Protein AF-A0A3M2TDM3-F1 (afdb_monomer)

Foldseek 3Di:
DFDPDADQVDDQDDVVVGPGDPSRVVLVVLLVVLVVVVLCVQLVPACQLHQHADDDPQADHSVQSSVLSSLLLLVLLVVLLVLCVVQQQDADDDQDFLVLLQDQCQLCLLVDPAADPDDLLSDAASSSLVVVVVCVVVVLNVVLVCRRRRRSNPVVNDRPSVSQSVQAGRPPSDRHGDVSSQVVSCVRRVAHSDSSPGDQWDWDADLAPRDIDIWGSWADDRHDLQRIATQSHPNPWDADPPPRDIDDDFSSVLSVQLVQLVCCQPVNRQHPPQCDDPVSGRGRCNVPVCPRCVVSVLSNDPVNVVSNNSNVCQARGPVSVVVVVVVVVVVVVVVVVVCVVVPDD

Solvent-accessible surface area (backbone atoms only — not comparable to full-atom values): 19313 Å² total; per-residue (Å²): 123,71,62,74,92,70,62,75,84,65,77,59,61,59,76,92,82,32,87,71,38,73,37,51,50,48,49,49,53,50,53,50,48,35,52,49,54,51,48,52,53,53,28,66,43,79,41,49,89,76,46,51,57,54,93,50,91,62,38,27,50,61,68,58,31,24,51,48,38,42,46,41,53,50,50,50,23,48,54,51,31,51,41,41,54,71,58,68,49,74,55,63,74,70,51,58,35,59,70,45,48,52,33,79,65,37,46,47,66,79,68,46,93,53,56,56,81,81,48,71,59,72,54,70,45,73,55,30,48,50,45,51,54,57,42,55,76,37,56,70,59,41,49,48,52,20,49,60,60,10,23,36,25,53,61,62,46,56,78,65,57,71,56,53,47,74,27,32,41,59,66,80,35,50,79,61,66,57,69,68,17,43,52,48,50,25,70,58,54,76,44,53,64,52,72,87,74,39,73,71,52,45,81,45,60,34,54,48,81,53,54,77,41,81,40,39,39,59,40,81,48,86,48,40,78,84,55,14,29,10,67,56,27,95,56,24,59,46,65,36,92,85,79,62,48,76,43,32,66,47,32,49,52,40,36,51,53,29,48,42,48,44,40,28,67,77,66,37,33,64,44,90,93,49,73,40,38,99,86,70,43,52,52,34,29,71,92,50,54,74,69,56,46,36,70,55,57,58,61,62,35,78,88,41,56,68,61,53,44,35,79,70,62,86,53,60,35,60,66,48,44,50,51,54,53,52,51,52,53,53,49,52,50,51,52,54,55,50,44,65,71,71,70,70,127

Sequence (345 aa):
MTIPAIDLHHYAGDPVTTTVTSDQCAAHLKFLAALADLRDRVSNDDGLFGIFHGADAAQPTAAAAKEKRWAVYTARAVERYRAWWFSCVPSHGAPPTLADLQRRQYRYTVACDEQLGFLAFRLPPLDVLMVWHAHMLNPRAFLEDSIRHAKMNLWTTGFPWEIINACIDDRTLDYNPSDFTKQLFEQLTGLHWDNLHDSPYHWVNCPVCTRPKSVPWTAPSGGTVDTSHGFADRNFQSRCPGCGTAINHERLQVSRFKDDIAELQTRNLPMPGTVFSKRGIPEASYHAPRRYTFPNRFLLAPHTLPLTDRALDGSQTVKDLDHQLGVWVRDTKKVYWRATRLGWR

Mean predicted aligned error: 7.44 Å

pLDDT: mean 87.01, std 13.16, range [33.41, 98.69]

Secondary structure (DSSP, 8-state):
-PPPPP--------TTT----HHHHHHHHHHHHHHHHHHHHHHHSTTGGG----SSTTSPPHHHHHHHHHHHHHHHHHHHHHHHHHHTSPP-SPPPPTTGGGSGGGGGTT---------GGGPPPHHHHHHHHHHHTSHHHHHHHHHHTT-HHHHHH---HHHHHHTB-TTT--B---HHHHHHHHHHHSS-SSGGGS-SEEEEE-TTT--EEEEES---SSS-GGG--STTSTT-EEE-TTT--EEEHHHHHHHHHHHHHHHHHHH-PPPTT-SS-TTSS---GGG-HHHHTHHHHHHTSGGGHHHH-STT----SHHHHHHHHHHHHHHHHHHHHHHHHTT--

Structure (mmCIF, N/CA/C/O backbone):
data_AF-A0A3M2TDM3-F1
#
_entry.id   AF-A0A3M2TDM3-F1
#
loop_
_atom_site.group_PDB
_atom_site.id
_atom_site.type_symbol
_atom_site.label_atom_id
_atom_site.label_alt_id
_atom_site.label_comp_id
_atom_site.label_asym_id
_atom_site.label_entity_id
_atom_site.label_seq_id
_atom_site.pdbx_PDB_ins_code
_atom_site.Cartn_x
_atom_site.Cartn_y
_atom_site.Cartn_z
_atom_site.occupancy
_atom_site.B_iso_or_equiv
_atom_site.auth_seq_id
_atom_site.auth_comp_id
_atom_site.auth_asym_id
_atom_site.auth_atom_id
_atom_site.pdbx_PDB_model_num
ATOM 1 N N . MET A 1 1 ? -22.049 -14.142 -24.206 1.00 57.44 1 MET A N 1
ATOM 2 C CA . MET A 1 1 ? -21.182 -13.834 -25.368 1.00 57.44 1 MET A CA 1
ATOM 3 C C . MET A 1 1 ? -19.742 -14.022 -24.919 1.00 57.44 1 MET A C 1
ATOM 5 O O . MET A 1 1 ? -19.495 -13.810 -23.744 1.00 57.44 1 MET A O 1
ATOM 9 N N . THR A 1 2 ? -18.844 -14.494 -25.781 1.00 77.88 2 THR A N 1
ATOM 10 C CA . THR A 1 2 ? -17.415 -14.675 -25.449 1.00 77.88 2 THR A CA 1
ATOM 11 C C . THR A 1 2 ? -16.643 -13.480 -25.999 1.00 77.88 2 THR A C 1
ATOM 13 O O . THR A 1 2 ? -16.917 -13.086 -27.136 1.00 77.88 2 THR A O 1
ATOM 16 N N . ILE A 1 3 ? -15.735 -12.891 -25.216 1.00 79.00 3 ILE A N 1
ATOM 17 C CA . ILE A 1 3 ? -14.862 -11.810 -25.699 1.00 79.00 3 ILE A CA 1
ATOM 18 C C . ILE A 1 3 ? -13.966 -12.363 -26.832 1.00 79.00 3 ILE A C 1
ATOM 20 O O . ILE A 1 3 ? -13.477 -13.487 -26.713 1.00 79.00 3 ILE A O 1
ATOM 24 N N . PRO A 1 4 ? -13.789 -11.643 -27.959 1.00 79.50 4 PRO A N 1
ATOM 25 C CA . PRO A 1 4 ? -12.864 -12.050 -29.019 1.00 79.50 4 PRO A CA 1
ATOM 26 C C . PRO A 1 4 ? -11.422 -12.163 -28.511 1.00 79.50 4 PRO A C 1
ATOM 28 O O . PRO A 1 4 ? -11.060 -11.516 -27.533 1.00 79.50 4 PRO A O 1
ATOM 31 N N . ALA A 1 5 ? -10.583 -12.937 -29.203 1.00 81.25 5 ALA A N 1
ATOM 32 C CA . ALA A 1 5 ? -9.160 -13.005 -28.878 1.00 81.25 5 ALA A CA 1
ATOM 33 C C . ALA A 1 5 ? -8.524 -11.603 -28.935 1.00 81.25 5 ALA A C 1
ATOM 35 O O . ALA A 1 5 ? -8.709 -10.884 -29.916 1.00 81.25 5 ALA A O 1
ATOM 36 N N . ILE A 1 6 ? -7.799 -11.237 -27.875 1.00 85.69 6 ILE A N 1
ATOM 37 C CA . ILE A 1 6 ? -7.146 -9.933 -27.701 1.00 85.69 6 ILE A CA 1
ATOM 38 C C . ILE A 1 6 ? -5.652 -10.091 -28.004 1.00 85.69 6 ILE A C 1
ATOM 40 O O . ILE A 1 6 ? -4.998 -10.908 -27.353 1.00 85.69 6 ILE A O 1
ATOM 44 N N . ASP A 1 7 ? -5.104 -9.299 -28.931 1.00 84.69 7 ASP A N 1
ATOM 45 C CA . ASP A 1 7 ? -3.665 -9.243 -29.211 1.00 84.69 7 ASP A CA 1
ATOM 46 C C . ASP A 1 7 ? -3.029 -7.978 -28.610 1.00 84.69 7 ASP A C 1
ATOM 48 O O . ASP A 1 7 ? -3.219 -6.848 -29.068 1.00 84.69 7 ASP A O 1
ATOM 52 N N . LEU A 1 8 ? -2.239 -8.169 -27.553 1.00 84.69 8 LEU A N 1
ATOM 53 C CA . LEU A 1 8 ? -1.570 -7.080 -26.839 1.00 84.69 8 LEU A CA 1
ATOM 54 C C . LEU A 1 8 ? -0.166 -6.767 -27.373 1.00 84.69 8 LEU A C 1
ATOM 56 O O . LEU A 1 8 ? 0.433 -5.784 -26.933 1.00 84.69 8 LEU A O 1
ATOM 60 N N . HIS A 1 9 ? 0.334 -7.531 -28.351 1.00 81.44 9 HIS A N 1
ATOM 61 C CA . HIS A 1 9 ? 1.633 -7.293 -28.982 1.00 81.44 9 HIS A CA 1
ATOM 62 C C . HIS A 1 9 ? 1.579 -6.211 -30.069 1.00 81.44 9 HIS A C 1
ATOM 64 O O . HIS A 1 9 ? 2.619 -5.727 -30.524 1.00 81.44 9 HIS A O 1
ATOM 70 N N . HIS A 1 10 ? 0.378 -5.808 -30.489 1.00 79.81 10 HIS A N 1
ATOM 71 C CA . HIS A 1 10 ? 0.196 -4.728 -31.447 1.00 79.81 10 HIS A CA 1
ATOM 72 C C . HIS A 1 10 ? 0.762 -3.402 -30.918 1.00 79.81 10 HIS A C 1
ATOM 74 O O . HIS A 1 10 ? 0.279 -2.820 -29.943 1.00 79.81 10 HIS A O 1
ATOM 80 N N . TYR A 1 11 ? 1.782 -2.896 -31.612 1.00 79.06 11 TYR A N 1
ATOM 81 C CA . TYR A 1 11 ? 2.381 -1.599 -31.329 1.00 79.06 11 TYR A CA 1
ATOM 82 C C . TYR A 1 11 ? 1.414 -0.475 -31.718 1.00 79.06 11 TYR A C 1
ATOM 84 O O . TYR A 1 11 ? 1.090 -0.308 -32.893 1.00 79.06 11 TYR A O 1
ATOM 92 N N . ALA A 1 12 ? 0.967 0.307 -30.730 1.00 78.12 12 ALA A N 1
ATOM 93 C CA . ALA A 1 12 ? 0.022 1.407 -30.936 1.00 78.12 12 ALA A CA 1
ATOM 94 C C . ALA A 1 12 ? 0.581 2.546 -31.810 1.00 78.12 12 ALA A C 1
ATOM 96 O O . ALA A 1 12 ? -0.206 3.298 -32.380 1.00 78.12 12 ALA A O 1
ATOM 97 N N . GLY A 1 13 ? 1.908 2.646 -31.940 1.00 77.31 13 GLY A N 1
ATOM 98 C CA . GLY A 1 13 ? 2.609 3.758 -32.581 1.00 77.31 13 GLY A CA 1
ATOM 99 C C . GLY A 1 13 ? 3.486 4.526 -31.590 1.00 77.31 13 GLY A C 1
ATOM 100 O O . GLY A 1 13 ? 3.669 4.115 -30.442 1.00 77.31 13 GLY A O 1
ATOM 101 N N . ASP A 1 14 ? 4.053 5.651 -32.037 1.00 77.50 14 ASP A N 1
ATOM 102 C CA . ASP A 1 14 ? 4.859 6.515 -31.169 1.00 77.50 14 ASP A CA 1
ATOM 103 C C . ASP A 1 14 ? 3.980 7.035 -30.007 1.00 77.50 14 ASP A C 1
ATOM 105 O O . ASP A 1 14 ? 2.917 7.607 -30.290 1.00 77.50 14 ASP A O 1
ATOM 109 N N . PRO A 1 15 ? 4.394 6.880 -28.730 1.00 74.50 15 PRO A N 1
ATOM 110 C CA . PRO A 1 15 ? 3.641 7.343 -27.556 1.00 74.50 15 PRO A CA 1
ATOM 111 C C . PRO A 1 15 ? 3.322 8.848 -27.540 1.00 74.50 15 PRO A C 1
ATOM 113 O O . PRO A 1 15 ? 2.460 9.294 -26.788 1.00 74.50 15 PRO A O 1
ATOM 116 N N . VAL A 1 16 ? 4.024 9.653 -28.345 1.00 76.81 16 VAL A N 1
ATOM 117 C CA . VAL A 1 16 ? 3.754 11.086 -28.544 1.00 76.81 16 VAL A CA 1
ATOM 118 C C . VAL A 1 16 ? 2.536 11.309 -29.446 1.00 76.81 16 VAL A C 1
ATOM 120 O O . VAL A 1 16 ? 1.872 12.339 -29.351 1.00 76.81 16 VAL A O 1
ATOM 123 N N . THR A 1 17 ? 2.234 10.356 -30.328 1.00 79.19 17 THR A N 1
ATOM 124 C CA . THR A 1 17 ? 1.211 10.484 -31.383 1.00 79.19 17 THR A CA 1
ATOM 125 C C . THR A 1 17 ? 0.030 9.532 -31.220 1.00 79.19 17 THR A C 1
ATOM 127 O O . THR A 1 17 ? -1.021 9.749 -31.818 1.00 79.19 17 THR A O 1
ATOM 130 N N . THR A 1 18 ? 0.187 8.491 -30.405 1.00 77.12 18 THR A N 1
ATOM 131 C CA . THR A 1 18 ? -0.792 7.420 -30.198 1.00 77.12 18 THR A CA 1
ATOM 132 C C . THR A 1 18 ? -0.801 7.019 -28.727 1.00 77.12 18 THR A C 1
ATOM 134 O O . THR A 1 18 ? 0.203 7.177 -28.036 1.00 77.12 18 THR A O 1
ATOM 137 N N . THR A 1 19 ? -1.942 6.547 -28.224 1.00 77.94 19 THR A N 1
ATOM 138 C CA . THR A 1 19 ? -2.111 6.263 -26.790 1.00 77.94 19 THR A CA 1
ATOM 139 C C . THR A 1 19 ? -2.183 4.771 -26.490 1.00 77.94 19 THR A C 1
ATOM 141 O O . THR A 1 19 ? -1.339 4.262 -25.761 1.00 77.94 19 THR A O 1
ATOM 144 N N . VAL A 1 20 ? -3.189 4.073 -27.021 1.00 87.31 20 VAL A N 1
ATOM 145 C CA . VAL A 1 20 ? -3.481 2.658 -26.733 1.00 87.31 20 VAL A CA 1
ATOM 146 C C . VAL A 1 20 ? -4.195 2.013 -27.920 1.00 87.31 20 VAL A C 1
ATOM 148 O O . VAL A 1 20 ? -4.917 2.693 -28.652 1.00 87.31 20 VAL A O 1
ATOM 151 N N . THR A 1 21 ? -4.010 0.708 -28.114 1.00 89.62 21 THR A N 1
ATOM 152 C CA . THR A 1 21 ? -4.762 -0.067 -29.113 1.00 89.62 21 THR A CA 1
ATOM 153 C C . THR A 1 21 ? -6.162 -0.430 -28.605 1.00 89.62 21 THR A C 1
ATOM 155 O O . THR A 1 21 ? -6.425 -0.433 -27.401 1.00 89.62 21 THR A O 1
ATOM 158 N N . SER A 1 22 ? -7.068 -0.787 -29.524 1.00 90.19 22 SER A N 1
ATOM 159 C CA . SER A 1 22 ? -8.395 -1.319 -29.168 1.00 90.19 22 SER A CA 1
ATOM 160 C C . SER A 1 22 ? -8.293 -2.548 -28.256 1.00 90.19 22 SER A C 1
ATOM 162 O O . SER A 1 22 ? -9.060 -2.682 -27.306 1.00 90.19 22 SER A O 1
ATOM 164 N N . ASP A 1 23 ? -7.311 -3.408 -28.508 1.00 91.50 23 ASP A N 1
ATOM 165 C CA . ASP A 1 23 ? -7.086 -4.644 -27.760 1.00 91.50 23 ASP A CA 1
ATOM 166 C C . ASP A 1 23 ? -6.569 -4.363 -26.342 1.00 91.50 23 ASP A C 1
ATOM 168 O O . ASP A 1 23 ? -7.046 -4.949 -25.370 1.00 91.50 23 ASP A O 1
ATOM 172 N N . GLN A 1 24 ? -5.682 -3.375 -26.186 1.00 91.31 24 GLN A N 1
ATOM 173 C CA . GLN A 1 24 ? -5.253 -2.888 -24.871 1.00 91.31 24 GLN A CA 1
ATOM 174 C C . GLN A 1 24 ? -6.423 -2.291 -24.076 1.00 91.31 24 GLN A C 1
ATOM 176 O O . GLN A 1 24 ? -6.566 -2.572 -22.884 1.00 91.31 24 GLN A O 1
ATOM 181 N N . CYS A 1 25 ? -7.301 -1.521 -24.729 1.00 92.56 25 CYS A N 1
ATOM 182 C CA . CYS A 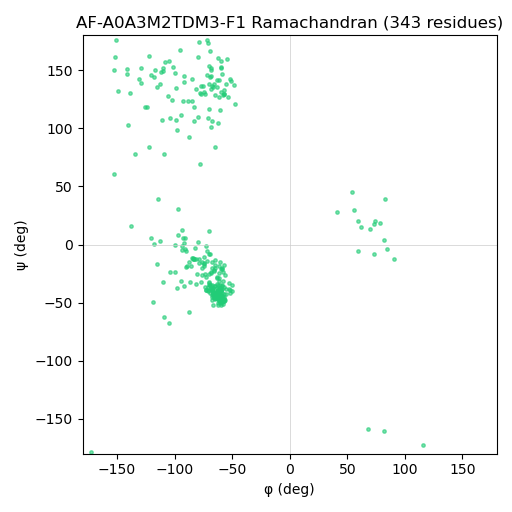1 25 ? -8.533 -1.037 -24.107 1.00 92.56 25 CYS A CA 1
ATOM 183 C C . CYS A 1 25 ? -9.457 -2.188 -23.690 1.00 92.56 25 CYS A C 1
ATOM 185 O O . CYS A 1 25 ? -9.999 -2.159 -22.586 1.00 92.56 25 CYS A O 1
ATOM 187 N N . ALA A 1 26 ? -9.624 -3.205 -24.537 1.00 93.12 26 ALA A N 1
ATOM 188 C CA . ALA A 1 26 ? -10.454 -4.366 -24.233 1.00 93.12 26 ALA A CA 1
ATOM 189 C C . ALA A 1 26 ? -9.924 -5.144 -23.017 1.00 93.12 26 ALA A C 1
ATOM 191 O O . ALA A 1 26 ? -10.701 -5.456 -22.114 1.00 93.12 26 ALA A O 1
ATOM 192 N N . ALA A 1 27 ? -8.610 -5.385 -22.936 1.00 94.25 27 ALA A N 1
ATOM 193 C CA . ALA A 1 27 ? -7.991 -6.040 -21.782 1.00 94.25 27 ALA A CA 1
ATOM 194 C C . ALA A 1 27 ? -8.164 -5.226 -20.490 1.00 94.25 27 ALA A C 1
ATOM 196 O O . ALA A 1 27 ? -8.463 -5.788 -19.433 1.00 94.25 27 ALA A O 1
ATOM 197 N N . HIS A 1 28 ? -8.033 -3.896 -20.566 1.00 95.06 28 HIS A N 1
ATOM 198 C CA . HIS A 1 28 ? -8.272 -3.026 -19.413 1.00 95.06 28 HIS A CA 1
ATOM 199 C C . HIS A 1 28 ? -9.731 -3.079 -18.953 1.00 95.06 28 HIS A C 1
ATOM 201 O O . HIS A 1 28 ? -9.984 -3.254 -17.762 1.00 95.06 28 HIS A O 1
ATOM 207 N N . LEU A 1 29 ? -10.693 -2.996 -19.878 1.00 95.44 29 LEU A N 1
ATOM 208 C CA . LEU A 1 29 ? -12.122 -3.100 -19.564 1.00 95.44 29 LEU A CA 1
ATOM 209 C C . LEU A 1 29 ? -12.480 -4.459 -18.957 1.00 95.44 29 LEU A C 1
ATOM 211 O O . LEU A 1 29 ? -13.240 -4.508 -17.992 1.00 95.44 29 LEU A O 1
ATOM 215 N N . LYS A 1 30 ? -11.897 -5.548 -19.467 1.00 95.38 30 LYS A N 1
ATOM 216 C CA . LYS A 1 30 ? -12.064 -6.896 -18.912 1.00 95.38 30 LYS A CA 1
ATOM 217 C C . LYS A 1 30 ? -11.566 -6.975 -17.465 1.00 95.38 30 LYS A C 1
ATOM 219 O O . LYS A 1 30 ? -12.264 -7.500 -16.603 1.00 95.38 30 LYS A O 1
ATOM 224 N N . PHE A 1 31 ? -10.401 -6.392 -17.173 1.00 97.44 31 PHE A N 1
ATOM 225 C CA . PHE A 1 31 ? -9.888 -6.289 -15.805 1.00 97.44 31 PHE A CA 1
ATOM 226 C C . PHE A 1 31 ? -10.803 -5.447 -14.903 1.00 97.44 31 PHE A C 1
ATOM 228 O O . PHE A 1 31 ? -11.126 -5.871 -13.796 1.00 97.44 31 PHE A O 1
ATOM 235 N N . LEU A 1 32 ? -11.271 -4.285 -15.372 1.00 97.44 32 LEU A N 1
ATOM 236 C CA . LEU A 1 32 ? -12.193 -3.435 -14.610 1.00 97.44 32 LEU A CA 1
ATOM 237 C C . LEU A 1 32 ? -13.530 -4.127 -14.324 1.00 97.44 32 LEU A C 1
ATOM 239 O O . LEU A 1 32 ? -14.085 -3.930 -13.245 1.00 97.44 32 LEU A O 1
ATOM 243 N N . ALA A 1 33 ? -14.027 -4.947 -15.248 1.00 96.81 33 ALA A N 1
ATOM 244 C CA . ALA A 1 33 ? -15.236 -5.731 -15.037 1.00 96.81 33 ALA A CA 1
ATOM 245 C C . ALA A 1 33 ? -15.044 -6.781 -13.927 1.00 96.81 33 ALA A C 1
ATOM 247 O O . ALA A 1 33 ? -15.850 -6.826 -13.004 1.00 96.81 33 ALA A O 1
ATOM 248 N N . ALA A 1 34 ? -13.917 -7.504 -13.914 1.00 97.81 34 ALA A N 1
ATOM 249 C CA . ALA A 1 34 ? -13.586 -8.422 -12.817 1.00 97.81 34 ALA A CA 1
ATOM 250 C C . ALA A 1 34 ? -13.512 -7.706 -11.447 1.00 97.81 34 ALA A C 1
ATOM 252 O O . ALA A 1 34 ? -13.917 -8.253 -10.418 1.00 97.81 34 ALA A O 1
ATOM 253 N N . LEU A 1 35 ? -13.021 -6.458 -11.415 1.00 98.06 35 LEU A N 1
ATOM 254 C CA . LEU A 1 35 ? -13.019 -5.631 -10.202 1.00 98.06 35 LEU A CA 1
ATOM 255 C C . LEU A 1 35 ? -14.421 -5.158 -9.795 1.00 98.06 35 LEU A C 1
ATOM 257 O O . LEU A 1 35 ? -14.707 -5.071 -8.599 1.00 98.06 35 LEU A O 1
ATOM 261 N N . ALA A 1 36 ? -15.285 -4.850 -10.763 1.00 97.62 36 ALA A N 1
ATOM 262 C CA . ALA A 1 36 ? -16.676 -4.492 -10.507 1.00 97.62 36 ALA A CA 1
ATOM 263 C C . ALA A 1 36 ? -17.435 -5.675 -9.890 1.00 97.62 36 ALA A C 1
ATOM 265 O O . ALA A 1 36 ? -18.050 -5.506 -8.839 1.00 97.62 36 ALA A O 1
ATOM 266 N N . ASP A 1 37 ? -17.274 -6.879 -10.443 1.00 96.88 37 ASP A N 1
ATOM 267 C CA . ASP A 1 37 ? -17.872 -8.104 -9.901 1.00 96.88 37 ASP A CA 1
ATOM 268 C C . ASP A 1 37 ? -17.338 -8.430 -8.499 1.00 96.88 37 ASP A C 1
ATOM 270 O O . ASP A 1 37 ? -18.081 -8.872 -7.620 1.00 96.88 37 ASP A O 1
ATOM 274 N N . LEU A 1 38 ? -16.046 -8.187 -8.244 1.00 97.56 38 LEU A N 1
ATOM 275 C CA . LEU A 1 38 ? -15.473 -8.304 -6.903 1.00 97.56 38 LEU A CA 1
ATOM 276 C C . LEU A 1 38 ? -16.133 -7.329 -5.918 1.00 97.56 38 LEU A C 1
ATOM 278 O O . LEU A 1 38 ? -16.530 -7.744 -4.826 1.00 97.56 38 LEU A O 1
ATOM 282 N N . ARG A 1 39 ? -16.261 -6.048 -6.292 1.00 97.75 39 ARG A N 1
ATOM 283 C CA . ARG A 1 39 ? -16.934 -5.042 -5.459 1.00 97.75 39 ARG A CA 1
ATOM 284 C C . ARG A 1 39 ? -18.378 -5.437 -5.199 1.00 97.75 39 ARG A C 1
ATOM 286 O O . ARG A 1 39 ? -18.804 -5.388 -4.050 1.00 97.75 39 ARG A O 1
ATOM 293 N N . ASP A 1 40 ? -19.107 -5.858 -6.225 1.00 97.19 40 ASP A N 1
ATOM 294 C CA . ASP A 1 40 ? -20.507 -6.239 -6.094 1.00 97.19 40 ASP A CA 1
ATOM 295 C C . ASP A 1 40 ? -20.676 -7.446 -5.171 1.00 97.19 40 ASP A C 1
ATOM 297 O O . ASP A 1 40 ? -21.529 -7.404 -4.283 1.00 97.19 40 ASP A O 1
ATOM 301 N N . ARG A 1 41 ? -19.839 -8.484 -5.288 1.00 96.94 41 ARG A N 1
ATOM 302 C CA . ARG A 1 41 ? -19.878 -9.633 -4.367 1.00 96.94 41 ARG A CA 1
ATOM 303 C C . ARG A 1 41 ? -19.633 -9.212 -2.919 1.00 96.94 41 ARG A C 1
ATOM 305 O O . ARG A 1 41 ? -20.454 -9.505 -2.056 1.00 96.94 41 ARG A O 1
ATOM 312 N N . VAL A 1 42 ? -18.555 -8.472 -2.656 1.00 97.38 42 VAL A N 1
ATOM 313 C CA . VAL A 1 42 ? -18.183 -8.035 -1.297 1.00 97.38 42 VAL A CA 1
ATOM 314 C C . VAL A 1 42 ? -19.210 -7.070 -0.705 1.00 97.38 42 VAL A C 1
ATOM 316 O O . VAL A 1 42 ? -19.572 -7.167 0.467 1.00 97.38 42 VAL A O 1
ATOM 319 N N . SER A 1 43 ? -19.687 -6.110 -1.495 1.00 95.69 43 SER A N 1
ATOM 320 C CA . SER A 1 43 ? -20.670 -5.139 -1.032 1.00 95.69 43 SER A CA 1
ATOM 321 C C . SER A 1 43 ? -22.016 -5.800 -0.762 1.00 95.69 43 SER A C 1
ATOM 323 O O . SER A 1 43 ? -22.660 -5.426 0.216 1.00 95.69 43 SER A O 1
ATOM 325 N N . ASN A 1 44 ? -22.461 -6.766 -1.569 1.00 95.31 44 ASN A N 1
ATOM 326 C CA . ASN A 1 44 ? -23.774 -7.398 -1.400 1.00 95.31 44 ASN A CA 1
ATOM 327 C C . ASN A 1 44 ? -23.808 -8.540 -0.367 1.00 95.31 44 ASN A C 1
ATOM 329 O O . ASN A 1 44 ? -24.908 -8.907 0.037 1.00 95.31 44 ASN A O 1
ATOM 333 N N . ASP A 1 45 ? -22.663 -9.046 0.096 1.00 94.56 45 ASP A N 1
ATOM 334 C CA . ASP A 1 45 ? -22.584 -10.088 1.131 1.00 94.56 45 ASP A CA 1
ATOM 335 C C . ASP A 1 45 ? -23.053 -9.565 2.501 1.00 94.56 45 ASP A C 1
ATOM 337 O O . ASP A 1 45 ? -22.352 -8.800 3.176 1.00 94.56 45 ASP A O 1
ATOM 341 N N . ASP A 1 46 ? -24.288 -9.903 2.888 1.00 91.31 46 ASP A N 1
ATOM 342 C CA . ASP A 1 46 ? -24.876 -9.365 4.107 1.00 91.31 46 ASP A CA 1
ATOM 343 C C . ASP A 1 46 ? -24.307 -9.981 5.385 1.00 91.31 46 ASP A C 1
ATOM 345 O O . ASP A 1 46 ? -24.216 -11.194 5.528 1.00 91.31 46 ASP A O 1
ATOM 349 N N . GLY A 1 47 ? -23.936 -9.127 6.341 1.00 89.19 47 GLY A N 1
ATOM 350 C CA . GLY A 1 47 ? -23.262 -9.548 7.565 1.00 89.19 47 GLY A CA 1
ATOM 351 C C . GLY A 1 47 ? -21.748 -9.706 7.440 1.00 89.19 47 GLY A C 1
ATOM 352 O O . GLY A 1 47 ? -21.089 -9.931 8.459 1.00 89.19 47 GLY A O 1
ATOM 353 N N . LEU A 1 48 ? -21.161 -9.531 6.249 1.00 92.38 48 LEU A N 1
ATOM 354 C CA . LEU A 1 48 ? -19.709 -9.569 6.088 1.00 92.38 48 LEU A CA 1
ATOM 355 C C . LEU A 1 48 ? -19.031 -8.522 6.993 1.00 92.38 48 LEU A C 1
ATOM 357 O O . LEU A 1 48 ? -19.456 -7.368 7.078 1.00 92.38 48 LEU A O 1
ATOM 361 N N . PHE A 1 49 ? -17.986 -8.950 7.707 1.00 91.81 49 PHE A N 1
ATOM 362 C CA . PHE A 1 49 ? -17.308 -8.192 8.775 1.00 91.81 49 PHE A CA 1
ATOM 363 C C . PHE A 1 49 ? -18.209 -7.780 9.955 1.00 91.81 49 PHE A C 1
ATOM 365 O O . PHE A 1 49 ? -17.873 -6.857 10.696 1.00 91.81 49 PHE A O 1
ATOM 372 N N . GLY A 1 50 ? -19.352 -8.446 10.141 1.00 88.62 50 GLY A N 1
ATOM 373 C CA . GLY A 1 50 ? -20.353 -8.071 11.141 1.00 88.62 50 GLY A CA 1
ATOM 374 C C . GLY A 1 50 ? -21.145 -6.814 10.768 1.00 88.62 50 GLY A C 1
ATOM 375 O O . GLY A 1 50 ? -21.754 -6.197 11.642 1.00 88.62 50 GLY A O 1
ATOM 376 N N . ILE A 1 51 ? -21.122 -6.409 9.493 1.00 88.50 51 ILE A N 1
ATOM 377 C CA . ILE A 1 51 ? -21.842 -5.239 8.986 1.00 88.50 51 ILE A CA 1
ATOM 378 C C . ILE A 1 51 ? -23.141 -5.714 8.339 1.00 88.50 51 ILE A C 1
ATOM 380 O O . ILE A 1 51 ? -23.133 -6.266 7.237 1.00 88.50 51 ILE A O 1
ATOM 384 N N . PHE A 1 52 ? -24.253 -5.454 9.019 1.00 87.06 52 PHE A N 1
ATOM 385 C CA . PHE A 1 52 ? -25.605 -5.762 8.556 1.00 87.06 52 PHE A CA 1
ATOM 386 C C . PHE A 1 52 ? -26.330 -4.494 8.100 1.00 87.06 52 PHE A C 1
ATOM 388 O O . PHE A 1 52 ? -25.998 -3.387 8.531 1.00 87.06 52 PHE A O 1
ATOM 395 N N . HIS A 1 53 ? -27.344 -4.664 7.257 1.00 83.62 53 HIS A N 1
ATOM 396 C CA . HIS A 1 53 ? -28.312 -3.621 6.921 1.00 83.62 53 HIS A CA 1
ATOM 397 C C . HIS A 1 53 ? -29.735 -4.150 7.093 1.00 83.62 53 HIS A C 1
ATOM 399 O O . HIS A 1 53 ? -29.983 -5.337 6.911 1.00 83.62 53 HIS A O 1
ATOM 405 N N . GLY A 1 54 ? -30.682 -3.269 7.400 1.00 71.94 54 GLY A N 1
ATOM 406 C CA . GLY A 1 54 ? -32.080 -3.653 7.573 1.00 71.94 54 GLY A CA 1
ATOM 407 C C . GLY A 1 54 ? -32.993 -2.447 7.743 1.00 71.94 54 GLY A C 1
ATOM 408 O O . GLY A 1 54 ? -32.562 -1.302 7.620 1.00 71.94 54 GLY A O 1
ATOM 409 N N . ALA A 1 55 ? -34.284 -2.715 7.940 1.00 60.31 55 ALA A N 1
ATOM 410 C CA . ALA A 1 55 ? -35.338 -1.697 7.909 1.00 60.31 55 ALA A CA 1
ATOM 411 C C . ALA A 1 55 ? -35.434 -0.854 9.194 1.00 60.31 55 ALA A C 1
ATOM 413 O O . ALA A 1 55 ? -36.120 0.169 9.206 1.00 60.31 55 ALA A O 1
ATOM 414 N N . ASP A 1 56 ? -34.758 -1.270 10.265 1.00 63.78 56 ASP A N 1
ATOM 415 C CA . ASP A 1 56 ? -34.792 -0.575 11.545 1.00 63.78 56 ASP A CA 1
ATOM 416 C C . ASP A 1 56 ? -33.938 0.694 11.505 1.00 63.78 56 ASP A C 1
ATOM 418 O O . ASP A 1 56 ? -32.790 0.678 11.065 1.00 63.78 56 ASP A O 1
ATOM 422 N N . ALA A 1 57 ? -34.455 1.792 12.062 1.00 62.81 57 ALA A N 1
ATOM 423 C CA . ALA A 1 57 ? -33.754 3.081 12.117 1.00 62.81 57 ALA A CA 1
ATOM 424 C C . ALA A 1 57 ? -32.412 3.042 12.886 1.00 62.81 57 ALA A C 1
ATOM 426 O O . ALA A 1 57 ? -31.620 3.977 12.789 1.00 62.81 57 ALA A O 1
ATOM 427 N N . ALA A 1 58 ? -32.164 1.979 13.659 1.00 67.50 58 ALA A N 1
ATOM 428 C CA . ALA A 1 58 ? -30.916 1.748 14.382 1.00 67.50 58 ALA A CA 1
ATOM 429 C C . ALA A 1 58 ? -29.819 1.087 13.527 1.00 67.50 58 ALA A C 1
ATOM 431 O O . ALA A 1 58 ? -28.676 1.020 13.975 1.00 67.50 58 ALA A O 1
ATOM 432 N N . GLN A 1 59 ? -30.155 0.582 12.336 1.00 69.75 59 GLN A N 1
ATOM 433 C CA . GLN A 1 59 ? -29.219 -0.041 11.403 1.00 69.75 59 GLN A CA 1
ATOM 434 C C . GLN A 1 59 ? -28.845 0.926 10.276 1.00 69.75 59 GLN A C 1
ATOM 436 O O . GLN A 1 59 ? -29.620 1.821 9.923 1.00 69.75 59 GLN A O 1
ATOM 441 N N . PRO A 1 60 ? -27.649 0.776 9.686 1.00 78.38 60 PRO A N 1
ATOM 442 C CA . PRO A 1 60 ? -27.268 1.609 8.564 1.00 78.38 60 PRO A CA 1
ATOM 443 C C . PRO A 1 60 ? -28.116 1.276 7.336 1.00 78.38 60 PRO A C 1
ATOM 445 O O . PRO A 1 60 ? -28.553 0.140 7.136 1.00 78.38 60 PRO A O 1
ATOM 448 N N . THR A 1 61 ? -28.306 2.270 6.468 1.00 86.50 61 THR A N 1
ATOM 449 C CA . THR A 1 61 ? -28.958 2.043 5.176 1.00 86.50 61 THR A CA 1
ATOM 450 C C . THR A 1 61 ? -28.173 1.014 4.360 1.00 86.50 61 THR A C 1
ATOM 452 O O . THR A 1 61 ? -26.950 0.906 4.485 1.00 86.50 61 THR A O 1
ATOM 455 N N . ALA A 1 62 ? -28.856 0.296 3.464 1.00 88.00 62 ALA A N 1
ATOM 456 C CA . ALA A 1 62 ? -28.215 -0.687 2.589 1.00 88.00 62 ALA A CA 1
ATOM 457 C C . ALA A 1 62 ? -27.010 -0.099 1.831 1.00 88.00 62 ALA A C 1
ATOM 459 O O . ALA A 1 62 ? -25.959 -0.725 1.754 1.00 88.00 62 ALA A O 1
ATOM 460 N N . ALA A 1 63 ? -27.132 1.130 1.321 1.00 90.00 63 ALA A N 1
ATOM 461 C CA . ALA A 1 63 ? -26.041 1.814 0.630 1.00 90.00 63 ALA A CA 1
ATOM 462 C C . ALA A 1 63 ? -24.837 2.081 1.553 1.00 90.00 63 ALA A C 1
ATOM 464 O O . ALA A 1 63 ? -23.701 1.805 1.170 1.00 90.00 63 ALA A O 1
ATOM 465 N N . ALA A 1 64 ? -25.075 2.561 2.779 1.00 89.00 64 ALA A N 1
ATOM 466 C CA . ALA A 1 64 ? -24.010 2.829 3.742 1.00 89.00 64 ALA A CA 1
ATOM 467 C C . ALA A 1 64 ? -23.304 1.542 4.200 1.00 89.00 64 ALA A C 1
ATOM 469 O O . ALA A 1 64 ? -22.081 1.522 4.313 1.00 89.00 64 ALA A O 1
ATOM 470 N N . ALA A 1 65 ? -24.049 0.454 4.414 1.00 90.00 65 ALA A N 1
ATOM 471 C CA . ALA A 1 65 ? -23.483 -0.849 4.762 1.00 90.00 65 ALA A CA 1
ATOM 472 C C . ALA A 1 65 ? -22.639 -1.439 3.621 1.00 90.00 65 ALA A C 1
ATOM 474 O O . ALA A 1 65 ? -21.516 -1.882 3.858 1.00 90.00 65 ALA A O 1
ATOM 475 N N . LYS A 1 66 ? -23.142 -1.387 2.378 1.00 93.50 66 LYS A N 1
ATOM 476 C CA . LYS A 1 66 ? -22.422 -1.826 1.168 1.00 93.50 66 LYS A CA 1
ATOM 477 C C . LYS A 1 66 ? -21.096 -1.091 0.995 1.00 93.50 66 LYS A C 1
ATOM 479 O O . LYS A 1 66 ? -20.069 -1.726 0.748 1.00 93.50 66 LYS A O 1
ATOM 484 N N . GLU A 1 67 ? -21.120 0.231 1.156 1.00 93.44 67 GLU A N 1
ATOM 485 C CA . GLU A 1 67 ? -19.920 1.063 1.068 1.00 93.44 67 GLU A CA 1
ATOM 486 C C . GLU A 1 67 ? -18.964 0.777 2.230 1.00 93.44 67 GLU A C 1
ATOM 488 O O . GLU A 1 67 ? -17.754 0.683 2.039 1.00 93.44 67 GLU A O 1
ATOM 493 N N . LYS A 1 68 ? -19.496 0.543 3.436 1.00 93.06 68 LYS A N 1
ATOM 494 C CA . LYS A 1 68 ? -18.679 0.194 4.596 1.00 93.06 68 LYS A CA 1
ATOM 495 C C . LYS A 1 68 ? -17.966 -1.149 4.429 1.00 93.06 68 LYS A C 1
ATOM 497 O O . LYS A 1 68 ? -16.768 -1.223 4.700 1.00 93.06 68 LYS A O 1
ATOM 502 N N . ARG A 1 69 ? -18.662 -2.188 3.956 1.00 94.94 69 ARG A N 1
ATOM 503 C CA . ARG A 1 69 ? -18.061 -3.499 3.652 1.00 94.94 69 ARG A CA 1
ATOM 504 C C . ARG A 1 69 ? -16.931 -3.364 2.639 1.00 94.94 69 ARG A C 1
ATOM 506 O O . ARG A 1 69 ? -15.838 -3.882 2.864 1.00 94.94 69 ARG A O 1
ATOM 513 N N . TRP A 1 70 ? -17.162 -2.590 1.579 1.00 97.19 70 TRP A N 1
ATOM 514 C CA . TRP A 1 70 ? -16.143 -2.307 0.574 1.00 97.19 70 TRP A CA 1
ATOM 515 C C . TRP A 1 70 ? -14.938 -1.545 1.143 1.00 97.19 70 TRP A C 1
ATOM 517 O O . TRP A 1 70 ? -13.792 -1.905 0.872 1.00 97.19 70 TRP A O 1
ATOM 527 N N . ALA A 1 71 ? -15.164 -0.544 1.996 1.00 96.00 71 ALA A N 1
ATOM 528 C CA . ALA A 1 71 ? -14.088 0.199 2.648 1.00 96.00 71 ALA A CA 1
ATOM 529 C C . ALA A 1 71 ? -13.215 -0.702 3.545 1.00 96.00 71 ALA A C 1
ATOM 531 O O . ALA A 1 71 ? -11.990 -0.605 3.520 1.00 96.00 71 ALA A O 1
ATOM 532 N N . VAL A 1 72 ? -13.824 -1.623 4.300 1.00 96.81 72 VAL A N 1
ATOM 533 C CA . VAL A 1 72 ? -13.077 -2.597 5.115 1.00 96.81 72 VAL A CA 1
ATOM 534 C C . VAL A 1 72 ? -12.285 -3.558 4.225 1.00 96.81 72 VAL A C 1
ATOM 536 O O . VAL A 1 72 ? -11.097 -3.773 4.462 1.00 96.81 72 VAL A O 1
ATOM 539 N N . TYR A 1 73 ? -12.904 -4.091 3.170 1.00 98.38 73 TYR A N 1
ATOM 540 C CA . TYR A 1 73 ? -12.242 -4.996 2.229 1.00 98.38 73 TYR A CA 1
ATOM 541 C C . TYR A 1 73 ? -11.035 -4.347 1.539 1.00 98.38 73 TYR A C 1
ATOM 543 O O . TYR A 1 73 ? -9.953 -4.931 1.480 1.00 98.38 73 TYR A O 1
ATOM 551 N N . THR A 1 74 ? -11.197 -3.114 1.058 1.00 98.19 74 THR A N 1
ATOM 552 C CA . THR A 1 74 ? -10.120 -2.356 0.405 1.00 98.19 74 THR A CA 1
ATOM 553 C C . THR A 1 74 ? -8.997 -1.995 1.375 1.00 98.19 74 THR A C 1
ATOM 555 O O . THR A 1 74 ? -7.831 -2.112 1.006 1.00 98.19 74 THR A O 1
ATOM 558 N N . ALA A 1 75 ? -9.298 -1.656 2.634 1.00 97.88 75 ALA A N 1
ATOM 559 C CA . ALA A 1 75 ? -8.273 -1.457 3.662 1.00 97.88 75 ALA A CA 1
ATOM 560 C C . ALA A 1 75 ? -7.436 -2.730 3.903 1.00 97.88 75 ALA A C 1
ATOM 562 O O . ALA A 1 75 ? -6.211 -2.653 4.014 1.00 97.88 75 ALA A O 1
ATOM 563 N N . ARG A 1 76 ? -8.075 -3.908 3.908 1.00 98.38 76 ARG A N 1
ATOM 564 C CA . ARG A 1 76 ? -7.384 -5.209 3.974 1.00 98.38 76 ARG A CA 1
ATOM 565 C C . ARG A 1 76 ? -6.519 -5.448 2.739 1.00 98.38 76 ARG A C 1
ATOM 567 O O . ARG A 1 76 ? -5.353 -5.813 2.873 1.00 98.38 76 ARG A O 1
ATOM 574 N N . ALA A 1 77 ? -7.055 -5.168 1.550 1.00 98.69 77 ALA A N 1
ATOM 575 C CA . ALA A 1 77 ? -6.336 -5.304 0.284 1.00 98.69 77 ALA A CA 1
ATOM 576 C C . ALA A 1 77 ? -5.063 -4.440 0.237 1.00 98.69 77 ALA A C 1
ATOM 578 O O . ALA A 1 77 ? -4.050 -4.869 -0.311 1.00 98.69 77 ALA A O 1
ATOM 579 N N . VAL A 1 78 ? -5.072 -3.251 0.854 1.00 98.31 78 VAL A N 1
ATOM 580 C CA . VAL A 1 78 ? -3.886 -2.380 0.943 1.00 98.31 78 VAL A CA 1
ATOM 581 C C . VAL A 1 78 ? -2.772 -3.009 1.785 1.00 98.31 78 VAL A C 1
ATOM 583 O O . VAL A 1 78 ? -1.615 -2.988 1.363 1.00 98.31 78 VAL A O 1
ATOM 586 N N . GLU A 1 79 ? -3.084 -3.619 2.934 1.00 97.69 79 GLU A N 1
ATOM 587 C CA . GLU A 1 79 ? -2.063 -4.329 3.725 1.00 97.69 79 GLU A CA 1
ATOM 588 C C . GLU A 1 79 ? -1.577 -5.603 3.020 1.00 97.69 79 GLU A C 1
ATOM 590 O O . GLU A 1 79 ? -0.382 -5.902 3.051 1.00 97.69 79 GLU A O 1
ATOM 595 N N . ARG A 1 80 ? -2.461 -6.308 2.303 1.00 98.50 80 ARG A N 1
ATOM 596 C CA . ARG A 1 80 ? -2.085 -7.454 1.457 1.00 98.50 80 ARG A CA 1
ATOM 597 C C . ARG A 1 80 ? -1.145 -7.032 0.325 1.00 98.50 80 ARG A C 1
ATOM 599 O O . ARG A 1 80 ? -0.119 -7.673 0.106 1.00 98.50 80 ARG A O 1
ATOM 606 N N . TYR A 1 81 ? -1.432 -5.910 -0.339 1.00 98.62 81 TYR A N 1
ATOM 607 C CA . TYR A 1 81 ? -0.551 -5.314 -1.345 1.00 98.62 81 TYR A CA 1
ATOM 608 C C . TYR A 1 81 ? 0.800 -4.917 -0.759 1.00 98.62 81 TYR A C 1
ATOM 610 O O . TYR A 1 81 ? 1.834 -5.189 -1.363 1.00 98.62 81 TYR A O 1
ATOM 618 N N . ARG A 1 82 ? 0.817 -4.325 0.438 1.00 97.56 82 ARG A N 1
ATOM 619 C CA . ARG A 1 82 ? 2.060 -3.987 1.133 1.00 97.56 82 ARG A CA 1
ATOM 620 C C . ARG A 1 82 ? 2.891 -5.237 1.439 1.00 97.56 82 ARG A C 1
ATOM 622 O O . ARG A 1 82 ? 4.095 -5.225 1.193 1.00 97.56 82 ARG A O 1
ATOM 629 N N . ALA A 1 83 ? 2.274 -6.310 1.933 1.00 97.69 83 ALA A N 1
ATOM 630 C CA . ALA A 1 83 ? 2.961 -7.580 2.174 1.00 97.69 83 ALA A CA 1
ATOM 631 C C . ALA A 1 83 ? 3.531 -8.165 0.872 1.00 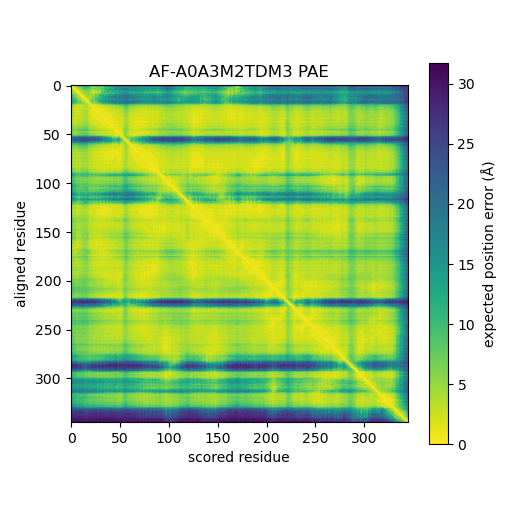97.69 83 ALA A C 1
ATOM 633 O O . ALA A 1 83 ? 4.716 -8.483 0.808 1.00 97.69 83 ALA A O 1
ATOM 634 N N . TRP A 1 84 ? 2.734 -8.209 -0.198 1.00 97.50 84 TRP A N 1
ATOM 635 C CA . TRP A 1 84 ? 3.187 -8.646 -1.521 1.00 97.50 84 TRP A CA 1
ATOM 636 C C . TRP A 1 84 ? 4.344 -7.792 -2.065 1.00 97.50 84 TRP A C 1
ATOM 638 O O . TRP A 1 84 ? 5.341 -8.327 -2.550 1.00 97.50 84 TRP A O 1
ATOM 648 N N . TRP A 1 85 ? 4.264 -6.466 -1.934 1.00 96.56 85 TRP A N 1
ATOM 649 C CA . TRP A 1 85 ? 5.299 -5.532 -2.381 1.00 96.56 85 TRP A CA 1
ATOM 650 C C . TRP A 1 85 ? 6.660 -5.823 -1.741 1.00 96.56 85 TRP A C 1
ATOM 652 O O . TRP A 1 85 ? 7.690 -5.775 -2.415 1.00 96.56 85 TRP A O 1
ATOM 662 N N . PHE A 1 86 ? 6.684 -6.124 -0.440 1.00 95.75 86 PHE A N 1
ATOM 663 C CA . PHE A 1 86 ? 7.932 -6.380 0.280 1.00 95.75 86 PHE A CA 1
ATOM 664 C C . PHE A 1 86 ? 8.400 -7.840 0.208 1.00 95.75 86 PHE A C 1
ATOM 666 O O . PHE A 1 86 ? 9.610 -8.053 0.174 1.00 95.75 86 PHE A O 1
ATOM 673 N N . SER A 1 87 ? 7.490 -8.818 0.138 1.00 95.31 87 SER A N 1
ATOM 674 C CA . SER A 1 87 ? 7.836 -10.249 0.159 1.00 95.31 87 SER A CA 1
ATOM 675 C C . SER A 1 87 ? 7.975 -10.888 -1.224 1.00 95.31 87 SER A C 1
ATOM 677 O O . SER A 1 87 ? 8.749 -11.828 -1.387 1.00 95.31 87 SER A O 1
ATOM 679 N N . CYS A 1 88 ? 7.227 -10.416 -2.223 1.00 93.06 88 CYS A N 1
ATOM 680 C CA . CYS A 1 88 ? 7.126 -11.081 -3.527 1.00 93.06 88 CYS A CA 1
ATOM 681 C C . CYS A 1 88 ? 7.817 -10.308 -4.654 1.00 93.06 88 CYS A C 1
ATOM 683 O O . CYS A 1 88 ? 8.326 -10.924 -5.590 1.00 93.06 88 CYS A O 1
ATOM 685 N N . VAL A 1 89 ? 7.843 -8.973 -4.591 1.00 92.12 89 VAL A N 1
ATOM 686 C CA . VAL A 1 89 ? 8.520 -8.166 -5.614 1.00 92.12 89 VAL A CA 1
ATOM 687 C C . VAL A 1 89 ? 10.014 -8.095 -5.292 1.00 92.12 89 VAL A C 1
ATOM 689 O O . VAL A 1 89 ? 10.375 -7.528 -4.257 1.00 92.12 89 VAL A O 1
ATOM 692 N N . PRO A 1 90 ? 10.910 -8.600 -6.156 1.00 89.38 90 PRO A N 1
ATOM 693 C CA . PRO A 1 90 ? 12.341 -8.542 -5.894 1.00 89.38 90 PRO A CA 1
ATOM 694 C C . PRO A 1 90 ? 12.854 -7.106 -6.011 1.00 89.38 90 PRO A C 1
ATOM 696 O O . PRO A 1 90 ? 12.488 -6.375 -6.932 1.00 89.38 90 PRO A O 1
ATOM 699 N N . SER A 1 91 ? 13.726 -6.712 -5.085 1.00 88.81 91 SER A N 1
ATOM 700 C CA . SER A 1 91 ? 14.493 -5.475 -5.220 1.00 88.81 91 SER A CA 1
ATOM 701 C C . SER A 1 91 ? 15.704 -5.709 -6.127 1.00 88.81 91 SER A C 1
ATOM 703 O O . SER A 1 91 ? 16.423 -6.695 -5.975 1.00 88.81 91 SER A O 1
ATOM 705 N N . HIS A 1 92 ? 15.926 -4.797 -7.066 1.00 84.38 92 HIS A N 1
ATOM 706 C CA . HIS A 1 92 ? 17.090 -4.744 -7.934 1.00 84.38 92 HIS A CA 1
ATOM 707 C C . HIS A 1 92 ? 18.099 -3.739 -7.358 1.00 84.38 92 HIS A C 1
ATOM 709 O O . HIS A 1 92 ? 17.964 -2.525 -7.515 1.00 84.38 92 HIS A O 1
ATOM 715 N N . GLY A 1 93 ? 19.106 -4.257 -6.653 1.00 85.88 93 GLY A N 1
ATOM 716 C CA . GLY A 1 93 ? 20.120 -3.449 -5.977 1.00 85.88 93 GLY A CA 1
ATOM 717 C C . GLY A 1 93 ? 19.678 -2.918 -4.609 1.00 85.88 93 GLY A C 1
ATOM 718 O O . GLY A 1 93 ? 18.781 -3.460 -3.962 1.00 85.88 93 GLY A O 1
ATOM 719 N N . ALA A 1 94 ? 20.360 -1.871 -4.142 1.00 90.31 94 ALA A N 1
ATOM 720 C CA . ALA A 1 94 ? 20.109 -1.255 -2.842 1.00 90.31 94 ALA A CA 1
ATOM 721 C C . ALA A 1 94 ? 19.261 0.023 -2.978 1.00 90.31 94 ALA A C 1
ATOM 723 O O . ALA A 1 94 ? 19.418 0.754 -3.959 1.00 90.31 94 ALA A O 1
ATOM 724 N N . PRO A 1 95 ? 18.409 0.338 -1.982 1.00 93.25 95 PRO A N 1
ATOM 725 C CA . PRO A 1 95 ? 17.782 1.650 -1.859 1.00 93.25 95 PRO A CA 1
ATOM 726 C C . PRO A 1 95 ? 18.801 2.791 -1.989 1.00 93.25 95 PRO A C 1
ATOM 728 O O . PRO A 1 95 ? 19.879 2.702 -1.391 1.00 93.25 95 PRO A O 1
ATOM 731 N N . PRO A 1 96 ? 18.486 3.874 -2.722 1.00 92.06 96 PRO A N 1
ATOM 732 C CA . PRO A 1 96 ? 19.399 4.997 -2.867 1.00 92.06 96 PRO A CA 1
ATOM 733 C C . PRO A 1 96 ? 19.595 5.703 -1.527 1.00 92.06 96 PRO A C 1
ATOM 735 O O . PRO A 1 96 ? 18.643 5.953 -0.791 1.00 92.06 96 PRO A O 1
ATOM 738 N N . THR A 1 97 ? 20.834 6.078 -1.242 1.00 93.25 97 THR A N 1
ATOM 739 C CA . THR A 1 97 ? 21.223 6.866 -0.069 1.00 93.25 97 THR A CA 1
ATOM 740 C C . THR A 1 97 ? 21.296 8.350 -0.407 1.00 93.25 97 THR A C 1
ATOM 742 O O . THR A 1 97 ? 21.368 8.726 -1.575 1.00 93.25 97 THR A O 1
ATOM 745 N N . LEU A 1 98 ? 21.390 9.221 0.603 1.00 89.44 98 LEU A N 1
ATOM 746 C CA . LEU A 1 98 ? 21.635 10.658 0.403 1.00 89.44 98 LEU A CA 1
ATOM 747 C C . LEU A 1 98 ? 22.854 10.977 -0.472 1.00 89.44 98 LEU A C 1
ATOM 749 O O . LEU A 1 98 ? 22.838 11.976 -1.195 1.00 89.44 98 LEU A O 1
ATOM 753 N N . ALA A 1 99 ? 23.898 10.147 -0.411 1.00 88.25 99 ALA A N 1
ATOM 754 C CA . ALA A 1 99 ? 25.076 10.305 -1.254 1.00 88.25 99 ALA A CA 1
ATOM 755 C C . ALA A 1 99 ? 24.733 10.073 -2.733 1.00 88.25 99 ALA A C 1
ATOM 757 O O . ALA A 1 99 ? 25.239 10.786 -3.599 1.00 88.25 99 ALA A O 1
ATOM 758 N N . ASP A 1 100 ? 23.827 9.139 -3.030 1.00 89.50 100 ASP A N 1
ATOM 759 C CA . ASP A 1 100 ? 23.395 8.846 -4.397 1.00 89.50 100 ASP A CA 1
ATOM 760 C C . ASP A 1 100 ? 22.661 10.029 -5.027 1.00 89.50 100 ASP A C 1
ATOM 762 O O . ASP A 1 100 ? 22.995 10.398 -6.149 1.00 89.50 100 ASP A O 1
ATOM 766 N N . LEU A 1 101 ? 21.784 10.735 -4.299 1.00 86.88 101 LEU A N 1
ATOM 767 C CA . LEU A 1 101 ? 21.087 11.927 -4.836 1.00 86.88 101 LEU A CA 1
ATOM 768 C C . LEU A 1 101 ? 22.025 13.106 -5.157 1.00 86.88 101 LEU A C 1
ATOM 770 O O . LEU A 1 101 ? 21.625 14.090 -5.795 1.00 86.88 101 LEU A O 1
ATOM 774 N N . GLN A 1 102 ? 23.273 13.058 -4.692 1.00 82.88 102 GLN A N 1
ATOM 775 C CA . GLN A 1 102 ? 24.298 14.049 -5.024 1.00 82.88 102 GLN A CA 1
ATOM 776 C C . GLN A 1 102 ? 25.096 13.659 -6.275 1.00 82.88 102 GLN A C 1
ATOM 778 O O . GLN A 1 102 ? 25.697 14.526 -6.916 1.00 82.88 102 GLN A O 1
ATOM 783 N N . ARG A 1 103 ? 25.084 12.377 -6.661 1.00 85.31 103 ARG A N 1
ATOM 784 C CA . ARG A 1 103 ? 25.806 11.859 -7.827 1.00 85.31 103 ARG A CA 1
ATOM 785 C C . ARG A 1 103 ? 25.075 12.217 -9.115 1.00 85.31 103 ARG A C 1
ATOM 787 O O . ARG A 1 103 ? 23.867 12.037 -9.239 1.00 85.31 103 ARG A O 1
ATOM 794 N N . ARG A 1 104 ? 25.822 12.661 -10.134 1.00 81.19 104 ARG A N 1
ATOM 795 C CA . ARG A 1 104 ? 25.282 12.994 -11.472 1.00 81.19 104 ARG A CA 1
ATOM 796 C C . ARG A 1 104 ? 24.555 11.827 -12.138 1.00 81.19 104 ARG A C 1
ATOM 798 O O . ARG A 1 104 ? 23.736 12.058 -13.026 1.00 81.19 104 ARG A O 1
ATOM 805 N N . GLN A 1 105 ? 24.886 10.604 -11.742 1.00 84.44 105 GLN A N 1
ATOM 806 C CA . GLN A 1 105 ? 24.326 9.363 -12.253 1.00 84.44 105 GLN A CA 1
ATOM 807 C C . GLN A 1 105 ? 22.900 9.106 -11.749 1.00 84.44 105 GLN A C 1
ATOM 809 O O . GLN A 1 105 ? 22.182 8.341 -12.376 1.00 84.44 105 GLN A O 1
ATOM 814 N N . TYR A 1 106 ? 22.452 9.788 -10.687 1.00 86.12 106 TYR A N 1
ATOM 815 C CA . TYR A 1 106 ? 21.130 9.566 -10.094 1.00 86.12 106 TYR A CA 1
ATOM 816 C C . TYR A 1 106 ? 19.965 9.761 -11.072 1.00 86.12 106 TYR A C 1
ATOM 818 O O . TYR A 1 106 ? 18.967 9.053 -11.004 1.00 86.12 106 TYR A O 1
ATOM 826 N N . ARG A 1 107 ? 20.119 10.658 -12.054 1.00 82.81 107 ARG A N 1
ATOM 827 C CA . ARG A 1 107 ? 19.124 10.859 -13.124 1.00 82.81 107 ARG A CA 1
ATOM 828 C C . ARG A 1 107 ? 18.848 9.612 -13.966 1.00 82.81 107 ARG A C 1
ATOM 830 O O . ARG A 1 107 ? 17.814 9.541 -14.613 1.00 82.81 107 ARG A O 1
ATOM 837 N N . TYR A 1 108 ? 19.768 8.652 -13.966 1.00 83.75 108 TYR A N 1
ATOM 838 C CA . TYR A 1 108 ? 19.629 7.393 -14.687 1.00 83.75 108 TYR A CA 1
ATOM 839 C C . TYR A 1 108 ? 19.006 6.295 -13.828 1.00 83.75 108 TYR A C 1
ATOM 841 O O . TYR A 1 108 ? 18.789 5.206 -14.332 1.00 83.75 108 TYR A O 1
ATOM 849 N N . THR A 1 109 ? 18.643 6.568 -12.568 1.00 82.25 109 THR A N 1
ATOM 850 C CA . THR A 1 109 ? 17.975 5.572 -11.713 1.00 82.25 109 THR A CA 1
ATOM 851 C C . THR A 1 109 ? 16.622 5.123 -12.272 1.00 82.25 109 THR A C 1
ATOM 853 O O . THR A 1 109 ? 16.110 4.091 -11.859 1.00 82.25 109 THR A O 1
ATOM 856 N N . VAL A 1 110 ? 16.040 5.907 -13.189 1.00 81.88 110 VAL A N 1
ATOM 857 C CA . VAL A 1 110 ? 14.792 5.581 -13.894 1.00 81.88 110 VAL A CA 1
ATOM 858 C C . VAL A 1 110 ? 14.993 4.720 -15.134 1.00 81.88 110 VAL A C 1
ATOM 860 O O . VAL A 1 110 ? 14.038 4.104 -15.596 1.00 81.88 110 VAL A O 1
ATOM 863 N N . ALA A 1 111 ? 16.216 4.672 -15.661 1.00 77.31 111 ALA A N 1
ATOM 864 C CA . ALA A 1 111 ? 16.586 3.800 -16.760 1.00 77.31 111 ALA A CA 1
ATOM 865 C C . ALA A 1 111 ? 17.022 2.458 -16.160 1.00 77.31 111 ALA A C 1
ATOM 867 O O . ALA A 1 111 ? 18.163 2.297 -15.733 1.00 77.31 111 ALA A O 1
ATOM 868 N N . CYS A 1 112 ? 16.074 1.528 -16.044 1.00 77.19 112 CYS A N 1
ATOM 869 C CA . CYS A 1 112 ? 16.342 0.155 -15.634 1.00 77.19 112 CYS A CA 1
ATOM 870 C C . CYS A 1 112 ? 16.116 -0.758 -16.841 1.00 77.19 112 CYS A C 1
ATOM 872 O O . CYS A 1 112 ? 14.979 -0.981 -17.251 1.00 77.19 112 CYS A O 1
ATOM 874 N N . ASP A 1 113 ? 17.208 -1.265 -17.412 1.00 75.00 113 ASP A N 1
ATOM 875 C CA . ASP A 1 113 ? 17.155 -2.127 -18.600 1.00 75.00 113 ASP A CA 1
ATOM 876 C C . ASP A 1 113 ? 16.669 -3.551 -18.268 1.00 75.00 113 ASP A C 1
ATOM 878 O O . ASP A 1 113 ? 16.359 -4.335 -19.163 1.00 75.00 113 ASP A O 1
ATOM 882 N N . GLU A 1 114 ? 16.573 -3.892 -16.979 1.00 78.69 114 GLU A N 1
ATOM 883 C CA . GLU A 1 114 ? 16.049 -5.171 -16.512 1.00 78.69 114 GLU A CA 1
ATOM 884 C C . GLU A 1 114 ? 14.559 -5.048 -16.178 1.00 78.69 114 GLU A C 1
ATOM 886 O O . GLU A 1 114 ? 14.165 -4.403 -15.205 1.00 78.69 114 GLU A O 1
ATOM 891 N N . GLN A 1 115 ? 13.721 -5.702 -16.979 1.00 78.94 115 GLN A N 1
ATOM 892 C CA . GLN A 1 115 ? 12.314 -5.894 -16.651 1.00 78.94 115 GLN A CA 1
ATOM 893 C C . GLN A 1 115 ? 12.152 -7.120 -15.755 1.00 78.94 115 GLN A C 1
ATOM 895 O O . GLN A 1 115 ? 12.798 -8.155 -15.931 1.00 78.94 115 GLN A O 1
ATOM 900 N N . LEU A 1 116 ? 11.237 -7.020 -14.798 1.00 78.94 116 LEU A N 1
ATOM 901 C CA . LEU A 1 116 ? 10.775 -8.167 -14.047 1.00 78.94 116 LEU A CA 1
ATOM 902 C C . LEU A 1 116 ? 9.987 -9.064 -15.004 1.00 78.94 116 LEU A C 1
ATOM 904 O O . LEU A 1 116 ? 8.858 -8.751 -15.362 1.00 78.94 116 LEU A O 1
ATOM 908 N N . GLY A 1 117 ? 10.562 -10.197 -15.406 1.00 71.94 117 GLY A N 1
ATOM 909 C CA . GLY A 1 117 ? 9.841 -11.189 -16.203 1.00 71.94 117 GLY A CA 1
ATOM 910 C C . GLY A 1 117 ? 8.686 -11.783 -15.397 1.00 71.94 117 GLY A C 1
ATOM 911 O O . GLY A 1 117 ? 8.861 -12.820 -14.753 1.00 71.94 117 GLY A O 1
ATOM 912 N N . PHE A 1 118 ? 7.526 -11.123 -15.354 1.00 71.94 118 PHE A N 1
ATOM 913 C CA . PHE A 1 118 ? 6.354 -11.680 -14.694 1.00 71.94 118 PHE A CA 1
ATOM 914 C C . PHE A 1 118 ? 6.045 -13.024 -15.338 1.00 71.94 118 PHE A C 1
ATOM 916 O O . PHE A 1 118 ? 6.004 -13.174 -16.552 1.00 71.94 118 PHE A O 1
ATOM 923 N N . LEU A 1 119 ? 5.875 -14.023 -14.488 1.00 78.06 119 LEU A N 1
ATOM 924 C CA . LEU A 1 119 ? 5.368 -15.326 -14.881 1.00 78.06 119 LEU A CA 1
ATOM 925 C C . LEU A 1 119 ? 3.991 -15.430 -14.239 1.00 78.06 119 LEU A C 1
ATOM 927 O O . LEU A 1 119 ? 3.794 -14.866 -13.160 1.00 78.06 119 LEU A O 1
ATOM 931 N N . ALA A 1 120 ? 3.053 -16.140 -14.869 1.00 78.88 120 ALA A N 1
ATOM 932 C CA . ALA A 1 120 ? 1.683 -16.274 -14.359 1.00 78.88 120 ALA A CA 1
ATOM 933 C C . ALA A 1 120 ? 1.643 -16.684 -12.878 1.00 78.88 120 ALA A C 1
ATOM 935 O O . ALA A 1 120 ? 0.848 -16.157 -12.108 1.00 78.88 120 ALA A O 1
ATOM 936 N N . PHE A 1 121 ? 2.593 -17.520 -12.443 1.00 82.38 121 PHE A N 1
ATOM 937 C CA . PHE A 1 121 ? 2.693 -17.953 -11.051 1.00 82.38 121 PHE A CA 1
ATOM 938 C C . PHE A 1 121 ? 3.135 -16.890 -10.039 1.00 82.38 121 PHE A C 1
ATOM 940 O O . PHE A 1 121 ? 3.093 -17.153 -8.843 1.00 82.38 121 PHE A O 1
ATOM 947 N N . ARG A 1 122 ? 3.563 -15.707 -10.488 1.00 87.19 122 ARG A N 1
ATOM 948 C CA . ARG A 1 122 ? 3.914 -14.568 -9.626 1.00 87.19 122 ARG A CA 1
ATOM 949 C C . ARG A 1 122 ? 2.804 -13.523 -9.536 1.00 87.19 122 ARG A C 1
ATOM 951 O O . ARG A 1 122 ? 2.995 -12.514 -8.854 1.00 87.19 122 ARG A O 1
ATOM 958 N N . LEU A 1 123 ? 1.677 -13.731 -10.222 1.00 94.12 123 LEU A N 1
ATOM 959 C CA . LEU A 1 123 ? 0.552 -12.817 -10.113 1.00 94.12 123 LEU A CA 1
ATOM 960 C C . LEU A 1 123 ? -0.078 -12.905 -8.716 1.00 94.12 123 LEU A C 1
ATOM 962 O O . LEU A 1 123 ? -0.322 -14.006 -8.217 1.00 94.12 123 LEU A O 1
ATOM 966 N N . PRO A 1 124 ? -0.360 -11.762 -8.077 1.00 96.50 124 PRO A N 1
ATOM 967 C CA . PRO A 1 124 ? -1.062 -11.761 -6.809 1.00 96.50 124 PRO A CA 1
ATOM 968 C C . PRO A 1 124 ? -2.584 -11.954 -6.994 1.00 96.50 124 PRO A C 1
ATOM 970 O O . PRO A 1 124 ? -3.087 -11.968 -8.124 1.00 96.50 124 PRO A O 1
ATOM 973 N N . PRO A 1 125 ? -3.333 -12.095 -5.887 1.00 98.00 125 PRO A N 1
ATOM 974 C CA . PRO A 1 125 ? -4.792 -12.061 -5.877 1.00 98.00 125 PRO A CA 1
ATOM 975 C C . PRO A 1 125 ? -5.384 -10.793 -6.513 1.00 98.00 125 PRO A C 1
ATOM 977 O O . PRO A 1 125 ? -4.737 -9.745 -6.585 1.00 98.00 125 PRO A O 1
ATOM 980 N N . LEU A 1 126 ? -6.653 -10.872 -6.926 1.00 98.12 126 LEU A N 1
ATOM 981 C CA . LEU A 1 126 ? -7.345 -9.791 -7.639 1.00 98.12 126 LEU A CA 1
ATOM 982 C C . LEU A 1 126 ? -7.435 -8.481 -6.833 1.00 98.12 126 LEU A C 1
ATOM 984 O O . LEU A 1 126 ? -7.322 -7.395 -7.397 1.00 98.12 126 LEU A O 1
ATOM 988 N N . ASP A 1 127 ? -7.591 -8.560 -5.512 1.00 98.56 127 ASP A N 1
ATOM 989 C CA . ASP A 1 127 ? -7.637 -7.385 -4.637 1.00 98.56 127 ASP A CA 1
ATOM 990 C C . ASP A 1 127 ? -6.273 -6.687 -4.519 1.00 98.56 127 ASP A C 1
ATOM 992 O O . ASP A 1 127 ? -6.198 -5.459 -4.488 1.00 98.56 127 ASP A O 1
ATOM 996 N N . VAL A 1 128 ? -5.181 -7.451 -4.538 1.00 98.56 128 VAL A N 1
ATOM 997 C CA . VAL A 1 128 ? -3.818 -6.911 -4.597 1.00 98.56 128 VAL A CA 1
ATOM 998 C C . VAL A 1 128 ? -3.524 -6.308 -5.974 1.00 98.56 128 VAL A C 1
ATOM 1000 O O . VAL A 1 128 ? -2.933 -5.229 -6.041 1.00 98.56 128 VAL A O 1
ATOM 1003 N N . LEU A 1 129 ? -3.977 -6.940 -7.066 1.00 98.38 129 LEU A N 1
ATOM 1004 C CA . LEU A 1 129 ? -3.901 -6.369 -8.420 1.00 98.38 129 LEU A CA 1
ATOM 1005 C C . LEU A 1 129 ? -4.646 -5.031 -8.511 1.00 98.38 129 LEU A C 1
ATOM 1007 O O . LEU A 1 129 ? -4.133 -4.087 -9.108 1.00 98.38 129 LEU A O 1
ATOM 1011 N N . MET A 1 130 ? -5.823 -4.925 -7.887 1.00 98.50 130 MET A N 1
ATOM 1012 C CA . MET A 1 130 ? -6.590 -3.680 -7.806 1.00 98.50 130 MET A CA 1
ATOM 1013 C C . MET A 1 130 ? -5.792 -2.560 -7.131 1.00 98.50 130 MET A C 1
ATOM 1015 O O . MET A 1 130 ? -5.703 -1.457 -7.673 1.00 98.50 130 MET A O 1
ATOM 1019 N N . VAL A 1 131 ? -5.193 -2.832 -5.966 1.00 98.69 131 VAL A N 1
ATOM 1020 C CA . VAL A 1 131 ? -4.395 -1.828 -5.241 1.00 98.69 131 VAL A CA 1
ATOM 1021 C C . VAL A 1 131 ? -3.130 -1.468 -6.017 1.00 98.69 131 VAL A C 1
ATOM 1023 O O . VAL A 1 131 ? -2.783 -0.290 -6.092 1.00 98.69 131 VAL A O 1
ATOM 1026 N N . TRP A 1 132 ? -2.468 -2.444 -6.645 1.00 97.94 132 TRP A N 1
ATOM 1027 C CA . TRP A 1 132 ? -1.308 -2.185 -7.495 1.00 97.94 132 TRP A CA 1
ATOM 1028 C C . TRP A 1 132 ? -1.671 -1.276 -8.674 1.00 97.94 132 TRP A C 1
ATOM 1030 O O . TRP A 1 132 ? -1.015 -0.253 -8.880 1.00 97.94 132 TRP A O 1
ATOM 1040 N N . HIS A 1 133 ? -2.752 -1.583 -9.394 1.00 97.56 133 HIS A N 1
ATOM 1041 C CA . HIS A 1 133 ? -3.229 -0.750 -10.493 1.00 97.56 133 HIS A CA 1
ATOM 1042 C C . HIS A 1 133 ? -3.551 0.673 -10.015 1.00 97.56 133 HIS A C 1
ATOM 1044 O O . HIS A 1 133 ? -3.066 1.641 -10.597 1.00 97.56 133 HIS A O 1
ATOM 1050 N N . ALA A 1 134 ? -4.281 0.819 -8.903 1.00 97.62 134 ALA A N 1
ATOM 1051 C CA . ALA A 1 134 ? -4.587 2.124 -8.317 1.00 97.62 134 ALA A CA 1
ATOM 1052 C C . ALA A 1 134 ? -3.325 2.907 -7.905 1.00 97.62 134 ALA A C 1
ATOM 1054 O O . ALA A 1 134 ? -3.265 4.122 -8.093 1.00 97.62 134 ALA A O 1
ATOM 1055 N N . HIS A 1 135 ? -2.297 2.227 -7.389 1.00 97.50 135 HIS A N 1
ATOM 1056 C CA . HIS A 1 135 ? -1.015 2.846 -7.060 1.00 97.50 135 HIS A CA 1
ATOM 1057 C C . HIS A 1 135 ? -0.307 3.379 -8.315 1.00 97.50 135 HIS A C 1
ATOM 1059 O O . HIS A 1 135 ? 0.175 4.512 -8.308 1.00 97.50 135 HIS A O 1
ATOM 1065 N N . MET A 1 136 ? -0.315 2.620 -9.416 1.00 96.19 136 MET A N 1
ATOM 1066 C CA . MET A 1 136 ? 0.265 3.046 -10.696 1.00 96.19 136 MET A CA 1
ATOM 1067 C C . MET A 1 136 ? -0.432 4.273 -11.304 1.00 96.19 136 MET A C 1
ATOM 1069 O O . MET A 1 136 ? 0.221 5.066 -11.982 1.00 96.19 136 MET A O 1
ATOM 1073 N N . LEU A 1 137 ? -1.725 4.481 -11.021 1.00 95.62 137 LEU A N 1
ATOM 1074 C CA . LEU A 1 137 ? -2.465 5.683 -11.435 1.00 95.62 137 LEU A CA 1
ATOM 1075 C C . LEU A 1 137 ? -2.009 6.961 -10.704 1.00 95.62 137 LEU A C 1
ATOM 1077 O O . LEU A 1 137 ? -2.396 8.064 -11.092 1.00 95.62 137 LEU A O 1
ATOM 1081 N N . ASN A 1 138 ? -1.148 6.841 -9.688 1.00 94.75 138 ASN A N 1
ATOM 1082 C CA . ASN A 1 138 ? -0.390 7.947 -9.114 1.00 94.75 138 ASN A CA 1
ATOM 1083 C C . ASN A 1 138 ? 1.101 7.807 -9.485 1.00 94.75 138 ASN A C 1
ATOM 1085 O O . ASN A 1 138 ? 1.916 7.400 -8.650 1.00 94.75 138 ASN A O 1
ATOM 1089 N N . PRO A 1 139 ? 1.493 8.157 -10.727 1.00 91.50 139 PRO A N 1
ATOM 1090 C CA . PRO A 1 139 ? 2.816 7.836 -11.264 1.00 91.50 139 PRO A CA 1
ATOM 1091 C C . PRO A 1 139 ? 3.957 8.465 -10.462 1.00 91.50 139 PRO A C 1
ATOM 1093 O O . PRO A 1 139 ? 5.043 7.899 -10.389 1.00 91.50 139 PRO A O 1
ATOM 1096 N N . ARG A 1 140 ? 3.719 9.612 -9.813 1.00 92.00 140 ARG A N 1
ATOM 1097 C CA . ARG A 1 140 ? 4.716 10.246 -8.945 1.00 92.00 140 ARG A CA 1
ATOM 1098 C C . ARG A 1 140 ? 4.980 9.411 -7.690 1.00 92.00 140 ARG A C 1
ATOM 1100 O O . ARG A 1 140 ? 6.142 9.200 -7.358 1.00 92.00 140 ARG A O 1
ATOM 1107 N N . ALA A 1 141 ? 3.928 8.958 -7.008 1.00 93.69 141 ALA A N 1
ATOM 1108 C CA . ALA A 1 141 ? 4.061 8.125 -5.813 1.00 93.69 141 ALA A CA 1
ATOM 1109 C C . ALA A 1 141 ? 4.643 6.748 -6.161 1.00 93.69 141 ALA A C 1
ATOM 1111 O O . ALA A 1 141 ? 5.609 6.317 -5.535 1.00 93.69 141 ALA A O 1
ATOM 1112 N N . PHE A 1 142 ? 4.134 6.122 -7.228 1.00 95.69 142 PHE A N 1
ATOM 1113 C CA . PHE A 1 142 ? 4.614 4.821 -7.688 1.00 95.69 142 PHE A CA 1
ATOM 1114 C C . PHE A 1 142 ? 6.094 4.852 -8.080 1.00 95.69 142 PHE A C 1
ATOM 1116 O O . PHE A 1 142 ? 6.854 3.962 -7.690 1.00 95.69 142 PHE A O 1
ATOM 1123 N N . LEU A 1 143 ? 6.533 5.897 -8.790 1.00 94.25 143 LEU A N 1
ATOM 1124 C CA . LEU A 1 143 ? 7.943 6.087 -9.127 1.00 94.25 143 LEU A CA 1
ATOM 1125 C C . LEU A 1 143 ? 8.799 6.271 -7.873 1.00 94.25 143 LEU A C 1
ATOM 1127 O O . LEU A 1 143 ? 9.855 5.658 -7.754 1.00 94.25 143 LEU A O 1
ATOM 1131 N N . GLU A 1 144 ? 8.358 7.110 -6.935 1.00 94.25 144 GLU A N 1
ATOM 1132 C CA . GLU A 1 144 ? 9.099 7.366 -5.701 1.00 94.25 144 GLU A CA 1
ATOM 1133 C C . GLU A 1 144 ? 9.281 6.094 -4.879 1.00 94.25 144 GLU A C 1
ATOM 1135 O O . GLU A 1 144 ? 10.404 5.789 -4.479 1.00 94.25 144 GLU A O 1
ATOM 1140 N N . ASP A 1 145 ? 8.216 5.326 -4.669 1.00 95.69 145 ASP A N 1
ATOM 1141 C CA . ASP A 1 145 ? 8.291 4.080 -3.913 1.00 95.69 145 ASP A CA 1
ATOM 1142 C C . ASP A 1 145 ? 9.116 3.016 -4.644 1.00 95.69 145 ASP A C 1
ATOM 1144 O O . ASP A 1 145 ? 9.854 2.267 -3.997 1.00 95.69 145 ASP A O 1
ATOM 1148 N N . SER A 1 146 ? 9.058 2.975 -5.978 1.00 95.25 146 SER A N 1
ATOM 1149 C CA . SER A 1 146 ? 9.910 2.098 -6.790 1.00 95.25 146 SER A CA 1
ATOM 1150 C C . SER A 1 146 ? 11.389 2.467 -6.642 1.00 95.25 146 SER A C 1
ATOM 1152 O O . SER A 1 146 ? 12.224 1.587 -6.450 1.00 95.25 146 SER A O 1
ATOM 1154 N N . ILE A 1 147 ? 11.728 3.758 -6.630 1.00 94.25 147 ILE A N 1
ATOM 1155 C CA . ILE A 1 147 ? 13.097 4.230 -6.388 1.00 94.25 147 ILE A CA 1
ATOM 1156 C C . ILE A 1 147 ? 13.526 3.912 -4.950 1.00 94.25 147 ILE A C 1
ATOM 1158 O O . ILE A 1 147 ? 14.567 3.292 -4.736 1.00 94.25 147 ILE A O 1
ATOM 1162 N N . ARG A 1 148 ? 12.725 4.305 -3.950 1.00 94.38 148 ARG A N 1
ATOM 1163 C CA . ARG A 1 148 ? 13.062 4.168 -2.522 1.00 94.38 148 ARG A CA 1
ATOM 1164 C C . ARG A 1 148 ? 13.223 2.717 -2.089 1.00 94.38 148 ARG A C 1
ATOM 1166 O O . ARG A 1 148 ? 14.061 2.441 -1.240 1.00 94.38 148 ARG A O 1
ATOM 1173 N N . HIS A 1 149 ? 12.464 1.791 -2.667 1.00 94.81 149 HIS A N 1
ATOM 1174 C CA . HIS A 1 149 ? 12.560 0.367 -2.337 1.00 94.81 149 HIS A CA 1
ATOM 1175 C C . HIS A 1 149 ? 13.433 -0.436 -3.316 1.00 94.81 149 HIS A C 1
ATOM 1177 O O . HIS A 1 149 ? 13.475 -1.666 -3.214 1.00 94.81 149 HIS A O 1
ATOM 1183 N N . ALA A 1 150 ? 14.131 0.240 -4.239 1.00 94.12 150 ALA A N 1
ATOM 1184 C CA . ALA A 1 150 ? 14.947 -0.371 -5.289 1.00 94.12 150 ALA A CA 1
ATOM 1185 C C . ALA A 1 150 ? 14.171 -1.398 -6.135 1.00 94.12 150 ALA A C 1
ATOM 1187 O O . ALA A 1 150 ? 14.642 -2.496 -6.386 1.00 94.12 150 ALA A O 1
ATOM 1188 N N . LYS A 1 151 ? 12.953 -1.059 -6.558 1.00 94.12 151 LYS A N 1
ATOM 1189 C CA . LYS A 1 151 ? 12.055 -1.892 -7.380 1.00 94.12 151 LYS A CA 1
ATOM 1190 C C . LYS A 1 151 ? 11.820 -1.267 -8.759 1.00 94.12 151 LYS A C 1
ATOM 1192 O O . LYS A 1 151 ? 10.710 -1.277 -9.283 1.00 94.12 151 LYS A O 1
ATOM 1197 N N . MET A 1 152 ? 12.865 -0.679 -9.347 1.00 92.44 152 MET A N 1
ATOM 1198 C CA . MET A 1 152 ? 12.765 -0.026 -10.661 1.00 92.44 152 MET A CA 1
ATOM 1199 C C . MET A 1 152 ? 12.526 -1.003 -11.810 1.00 92.44 152 MET A C 1
ATOM 1201 O O . MET A 1 152 ? 11.914 -0.619 -12.798 1.00 92.44 152 MET A O 1
ATOM 1205 N N . ASN A 1 153 ? 12.903 -2.267 -11.640 1.00 89.62 153 ASN A N 1
ATOM 1206 C CA . ASN A 1 153 ? 12.496 -3.361 -12.518 1.00 89.62 153 ASN A CA 1
ATOM 1207 C C . ASN A 1 153 ? 10.967 -3.526 -12.577 1.00 89.62 153 ASN A C 1
ATOM 1209 O O . ASN A 1 153 ? 10.414 -3.771 -13.644 1.00 89.62 153 ASN A O 1
ATOM 1213 N N . LEU A 1 154 ? 10.251 -3.359 -11.456 1.00 91.81 154 LEU A N 1
ATOM 1214 C CA . LEU A 1 154 ? 8.786 -3.370 -11.447 1.00 91.81 154 LEU A CA 1
ATOM 1215 C C . LEU A 1 154 ? 8.225 -2.146 -12.183 1.00 91.81 154 LEU A C 1
ATOM 1217 O O . LEU A 1 154 ? 7.300 -2.283 -12.980 1.00 91.81 154 LEU A O 1
ATOM 1221 N N . TRP A 1 155 ? 8.807 -0.965 -11.947 1.00 91.81 155 TRP A N 1
ATOM 1222 C CA . TRP A 1 155 ? 8.428 0.264 -12.648 1.00 91.81 155 TRP A CA 1
ATOM 1223 C C . TRP A 1 155 ? 8.541 0.115 -14.170 1.00 91.81 155 TRP A C 1
ATOM 1225 O O . TRP A 1 155 ? 7.600 0.453 -14.884 1.00 91.81 155 TRP A O 1
ATOM 1235 N N . THR A 1 156 ? 9.663 -0.412 -14.669 1.00 88.94 156 THR A N 1
ATOM 1236 C CA . THR A 1 156 ? 9.910 -0.556 -16.113 1.00 88.94 156 THR A CA 1
ATOM 1237 C C . THR A 1 156 ? 9.097 -1.662 -16.763 1.00 88.94 156 THR A C 1
ATOM 1239 O O . THR A 1 156 ? 8.805 -1.574 -17.951 1.00 88.94 156 THR A O 1
ATOM 1242 N N . THR A 1 157 ? 8.693 -2.671 -15.993 1.00 88.88 157 THR A N 1
ATOM 1243 C CA . THR A 1 157 ? 7.804 -3.734 -16.481 1.00 88.88 157 THR A CA 1
ATOM 1244 C C . THR A 1 157 ? 6.385 -3.233 -16.728 1.00 88.88 157 THR A C 1
ATOM 1246 O O . THR A 1 157 ? 5.697 -3.721 -17.620 1.00 88.88 157 THR A O 1
ATOM 1249 N N . GLY A 1 158 ? 5.930 -2.259 -15.939 1.00 90.25 158 GLY A N 1
ATOM 1250 C CA . GLY A 1 158 ? 4.544 -1.815 -15.975 1.00 90.25 158 GLY A CA 1
ATOM 1251 C C . GLY A 1 158 ? 3.573 -2.881 -15.456 1.00 90.25 158 GLY A C 1
ATOM 1252 O O . GLY A 1 158 ? 3.938 -3.772 -14.686 1.00 90.25 158 GLY A O 1
ATOM 1253 N N . PHE A 1 159 ? 2.305 -2.753 -15.844 1.00 93.25 159 PHE A N 1
ATOM 1254 C CA . PHE A 1 159 ? 1.252 -3.675 -15.428 1.00 93.25 159 PHE A CA 1
ATOM 1255 C C . PHE A 1 159 ? 1.188 -4.845 -16.426 1.00 93.25 159 PHE A C 1
ATOM 1257 O O . PHE A 1 159 ? 1.029 -4.585 -17.621 1.00 93.25 159 PHE A O 1
ATO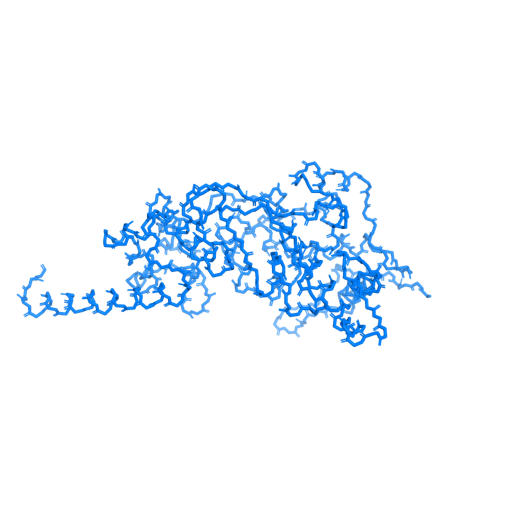M 1264 N N . PRO A 1 160 ? 1.324 -6.113 -15.991 1.00 92.88 160 PRO A N 1
ATOM 1265 C CA . PRO A 1 160 ? 1.495 -7.266 -16.877 1.00 92.88 160 PRO A CA 1
ATOM 1266 C C . PRO A 1 160 ? 0.160 -7.701 -17.505 1.00 92.88 160 PRO A C 1
ATOM 1268 O O . PRO A 1 160 ? -0.384 -8.758 -17.182 1.00 92.88 160 PRO A O 1
ATOM 1271 N N . TRP A 1 161 ? -0.374 -6.867 -18.403 1.00 93.19 161 TRP A N 1
ATOM 1272 C CA . TRP A 1 161 ? -1.698 -7.022 -19.012 1.00 93.19 161 TRP A CA 1
ATOM 1273 C C . TRP A 1 161 ? -1.902 -8.371 -19.694 1.00 93.19 161 TRP A C 1
ATOM 1275 O O . TRP A 1 161 ? -2.950 -8.973 -19.506 1.00 93.19 161 TRP A O 1
ATOM 1285 N N . GLU A 1 162 ? -0.910 -8.865 -20.435 1.00 91.12 162 GLU A N 1
ATOM 1286 C CA . GLU A 1 162 ? -0.986 -10.150 -21.146 1.00 91.12 162 GLU A CA 1
ATOM 1287 C C . GLU A 1 162 ? -1.273 -11.315 -20.206 1.00 91.12 162 GLU A C 1
ATOM 1289 O O . GLU A 1 162 ? -2.219 -12.079 -20.398 1.00 91.12 162 GLU A O 1
ATOM 1294 N N . ILE A 1 163 ? -0.487 -11.405 -19.140 1.00 92.50 163 ILE A N 1
ATOM 1295 C CA . ILE A 1 163 ? -0.548 -12.509 -18.190 1.00 92.50 163 ILE A CA 1
ATOM 1296 C C . ILE A 1 163 ? -1.817 -12.398 -17.341 1.00 92.50 163 ILE A C 1
ATOM 1298 O O . ILE A 1 163 ? -2.472 -13.402 -17.080 1.00 92.50 163 ILE A O 1
ATOM 1302 N N . ILE A 1 164 ? -2.200 -11.178 -16.947 1.00 95.00 164 ILE A N 1
ATOM 1303 C CA . ILE A 1 164 ? -3.445 -10.937 -16.207 1.00 95.00 164 ILE A CA 1
ATOM 1304 C C . ILE A 1 164 ? -4.655 -11.287 -17.076 1.00 95.00 164 ILE A C 1
ATOM 1306 O O . ILE A 1 164 ? -5.535 -12.008 -16.616 1.00 95.00 164 ILE A O 1
ATOM 1310 N N . ASN A 1 165 ? -4.689 -10.831 -18.331 1.00 94.44 165 ASN A N 1
ATOM 1311 C CA . ASN A 1 165 ? -5.780 -11.106 -19.262 1.00 94.44 165 ASN A CA 1
ATOM 1312 C C . ASN A 1 165 ? -5.958 -12.610 -19.503 1.00 94.44 165 ASN A C 1
ATOM 1314 O O . ASN A 1 165 ? -7.092 -13.084 -19.526 1.00 94.44 165 ASN A O 1
ATOM 1318 N N . ALA A 1 166 ? -4.854 -13.355 -19.623 1.00 93.25 166 ALA A N 1
ATOM 1319 C CA . ALA A 1 166 ? -4.868 -14.810 -19.770 1.00 93.25 166 ALA A CA 1
ATOM 1320 C C . ALA A 1 166 ? -5.410 -15.549 -18.530 1.00 93.25 166 ALA A C 1
ATOM 1322 O O . ALA A 1 166 ? -5.852 -16.689 -18.642 1.00 93.25 166 ALA A O 1
ATOM 1323 N N . CYS A 1 167 ? -5.386 -14.917 -17.353 1.00 94.94 167 CYS A N 1
ATOM 1324 C CA . CYS A 1 167 ? -5.936 -15.470 -16.115 1.00 94.94 167 CYS A CA 1
ATOM 1325 C C . CYS A 1 167 ? -7.389 -15.055 -15.838 1.00 94.94 167 CYS A C 1
ATOM 1327 O O . CYS A 1 167 ? -7.933 -15.480 -14.822 1.00 94.94 167 CYS A O 1
ATOM 1329 N N . ILE A 1 168 ? -8.014 -14.232 -16.686 1.00 95.50 168 ILE A N 1
ATOM 1330 C CA . ILE A 1 168 ? -9.424 -13.844 -16.553 1.00 95.50 168 ILE A CA 1
ATOM 1331 C C . ILE A 1 168 ? -10.229 -14.581 -17.626 1.00 95.50 168 ILE A C 1
ATOM 1333 O O . ILE A 1 168 ? -9.888 -14.502 -18.804 1.00 95.50 168 ILE A O 1
ATOM 1337 N N . ASP A 1 169 ? -11.302 -15.274 -17.252 1.00 93.25 169 ASP A N 1
ATOM 1338 C CA . ASP A 1 169 ? -12.154 -15.982 -18.217 1.00 93.25 169 ASP A CA 1
ATOM 1339 C C . ASP A 1 169 ? -12.898 -15.006 -19.155 1.00 93.25 169 ASP A C 1
ATOM 1341 O O . ASP A 1 169 ? -13.457 -14.004 -18.713 1.00 93.25 169 ASP A O 1
ATOM 1345 N N . ASP A 1 170 ? -12.935 -15.286 -20.462 1.00 91.56 170 ASP A N 1
ATOM 1346 C CA . ASP A 1 170 ? -13.560 -14.412 -21.479 1.00 91.56 170 ASP A CA 1
ATOM 1347 C C . ASP A 1 170 ? -15.098 -14.386 -21.444 1.00 91.56 170 ASP A C 1
ATOM 1349 O O . ASP A 1 170 ? -15.728 -13.659 -22.222 1.00 91.56 170 ASP A O 1
ATOM 1353 N N . ARG A 1 171 ? -15.726 -15.214 -20.603 1.00 89.69 171 ARG A N 1
ATOM 1354 C CA . ARG A 1 171 ? -17.184 -15.341 -20.483 1.00 89.69 171 ARG A CA 1
ATOM 1355 C C . ARG A 1 171 ? -17.659 -14.985 -19.086 1.00 89.69 171 ARG A C 1
ATOM 1357 O O . ARG A 1 171 ? -18.617 -14.226 -18.973 1.00 89.69 171 ARG A O 1
ATOM 1364 N N . THR A 1 172 ? -17.037 -15.557 -18.057 1.00 91.56 172 THR A N 1
ATOM 1365 C CA . THR A 1 172 ? -17.427 -15.339 -16.658 1.00 91.56 172 THR A CA 1
ATOM 1366 C C . THR A 1 172 ? -16.722 -14.148 -16.032 1.00 91.56 172 THR A C 1
ATOM 1368 O O . THR A 1 172 ? -17.215 -13.638 -15.037 1.00 91.56 172 THR A O 1
ATOM 1371 N N . LEU A 1 173 ? -15.607 -13.689 -16.620 1.00 92.50 173 LEU A N 1
ATOM 1372 C CA . LEU A 1 173 ? -14.757 -12.619 -16.085 1.00 92.50 173 LEU A CA 1
ATOM 1373 C C . LEU A 1 173 ? -14.128 -12.956 -14.725 1.00 92.50 173 LEU A C 1
ATOM 1375 O O . LEU A 1 173 ? -13.555 -12.090 -14.061 1.00 92.50 173 LEU A O 1
ATOM 1379 N N . ASP A 1 174 ? -14.156 -14.234 -14.339 1.00 94.12 174 ASP A N 1
ATOM 1380 C CA . ASP A 1 174 ? -13.513 -14.704 -13.124 1.00 94.12 174 ASP A CA 1
ATOM 1381 C C . ASP A 1 174 ? -11.997 -14.740 -13.304 1.00 94.12 174 ASP A C 1
ATOM 1383 O O . ASP A 1 174 ? -11.465 -15.330 -14.248 1.00 94.12 174 ASP A O 1
ATOM 1387 N N . TYR A 1 175 ? -11.289 -14.141 -12.351 1.00 96.31 175 TYR A N 1
ATOM 1388 C CA . TYR A 1 175 ? -9.841 -14.250 -12.249 1.00 96.31 175 TYR A CA 1
ATOM 1389 C C . TYR A 1 175 ? -9.456 -15.581 -11.592 1.00 96.31 175 TYR A C 1
ATOM 1391 O O . TYR A 1 175 ? -9.649 -15.768 -10.387 1.00 96.31 175 TYR A O 1
ATOM 1399 N N . ASN A 1 176 ? -8.889 -16.501 -12.373 1.00 93.75 176 ASN A N 1
ATOM 1400 C CA . ASN A 1 176 ? -8.541 -17.848 -11.929 1.00 93.75 176 ASN A CA 1
ATOM 1401 C C . ASN A 1 176 ? -7.124 -18.257 -12.376 1.00 93.75 176 ASN A C 1
ATOM 1403 O O . ASN A 1 176 ? -6.961 -19.028 -13.326 1.00 93.75 176 ASN A O 1
ATOM 1407 N N . PRO A 1 177 ? -6.072 -17.764 -11.697 1.00 93.94 177 PRO A N 1
ATOM 1408 C CA . PRO A 1 177 ? -4.722 -18.274 -11.898 1.00 93.94 177 PRO A CA 1
ATOM 1409 C C . PRO A 1 177 ? -4.584 -19.704 -11.347 1.00 93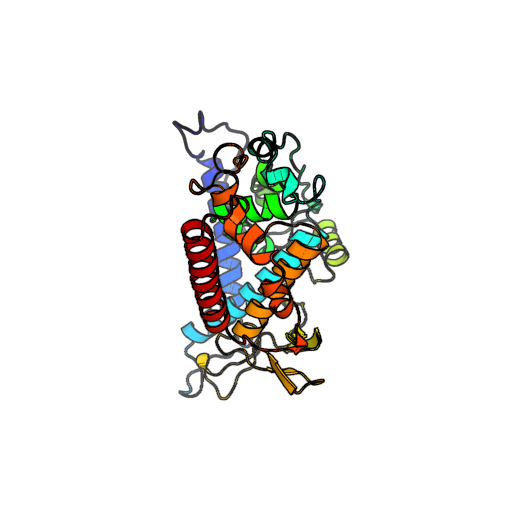.94 177 PRO A C 1
ATOM 1411 O O . PRO A 1 177 ? -5.423 -20.187 -10.582 1.00 93.94 177 PRO A O 1
ATOM 1414 N N . SER A 1 178 ? -3.491 -20.383 -11.709 1.00 95.25 178 SER A N 1
ATOM 1415 C CA . SER A 1 178 ? -3.228 -21.766 -11.283 1.00 95.25 178 SER A CA 1
ATOM 1416 C C . SER A 1 178 ? -3.150 -21.919 -9.758 1.00 95.25 178 SER A C 1
ATOM 1418 O O . SER A 1 178 ? -2.705 -21.009 -9.060 1.00 95.25 178 SER A O 1
ATOM 1420 N N . ASP A 1 179 ? -3.483 -23.095 -9.223 1.00 96.31 179 ASP A N 1
ATOM 1421 C CA . ASP A 1 179 ? -3.418 -23.333 -7.771 1.00 96.31 179 ASP A CA 1
ATOM 1422 C C . ASP A 1 179 ? -1.998 -23.217 -7.206 1.00 96.31 179 ASP A C 1
ATOM 1424 O O . ASP A 1 179 ? -1.816 -22.776 -6.073 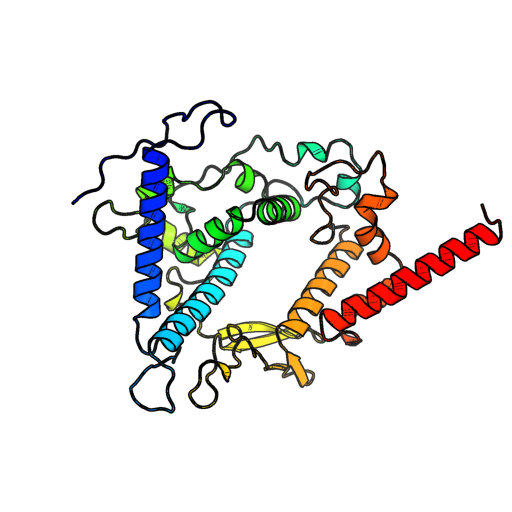1.00 96.31 179 ASP A O 1
ATOM 1428 N N . PHE A 1 180 ? -0.979 -23.505 -8.021 1.00 96.19 180 PHE A N 1
ATOM 1429 C CA . PHE A 1 180 ? 0.416 -23.244 -7.665 1.00 96.19 180 PHE A CA 1
ATOM 1430 C C . PHE A 1 180 ? 0.676 -21.750 -7.403 1.00 96.19 180 PHE A C 1
ATOM 1432 O O . PHE A 1 180 ? 1.366 -21.402 -6.450 1.00 96.19 180 PHE A O 1
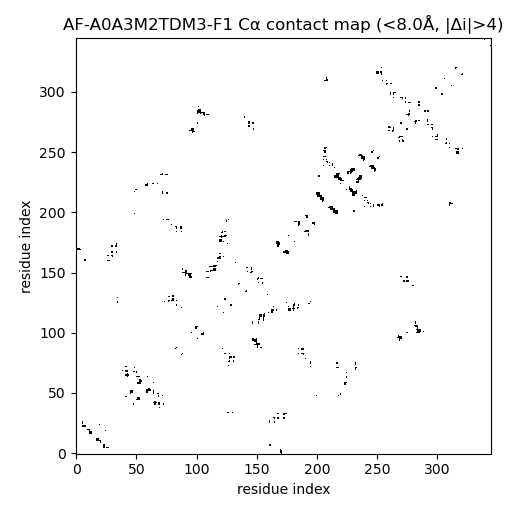ATOM 1439 N N . THR A 1 181 ? 0.083 -20.856 -8.205 1.00 95.38 181 THR A N 1
ATOM 1440 C CA . THR A 1 181 ? 0.138 -19.395 -7.990 1.00 95.38 181 THR A CA 1
ATOM 1441 C C . THR A 1 181 ? -0.460 -19.019 -6.642 1.00 95.38 181 THR A C 1
ATOM 1443 O O . THR A 1 181 ? 0.130 -18.237 -5.896 1.00 95.38 181 THR A O 1
ATOM 1446 N N . LYS A 1 182 ? -1.614 -19.617 -6.319 1.00 97.31 182 LYS A N 1
ATOM 1447 C CA . LYS A 1 182 ? -2.330 -19.354 -5.071 1.00 97.31 182 LYS A CA 1
ATOM 1448 C C . LYS A 1 182 ? -1.489 -19.763 -3.866 1.00 97.31 182 LYS A C 1
ATOM 1450 O O . LYS A 1 182 ? -1.218 -18.936 -3.002 1.00 97.31 182 LYS A O 1
ATOM 1455 N N . GLN A 1 183 ? -0.986 -20.995 -3.875 1.00 97.25 183 GLN A N 1
ATOM 1456 C CA . GLN A 1 183 ? -0.137 -21.538 -2.811 1.00 97.25 183 GLN A CA 1
ATOM 1457 C C . GLN A 1 183 ? 1.165 -20.749 -2.641 1.00 97.25 183 GLN A C 1
ATOM 1459 O O . GLN A 1 183 ? 1.579 -20.486 -1.515 1.00 97.25 183 GLN A O 1
ATOM 1464 N N . LEU A 1 184 ? 1.803 -20.334 -3.741 1.00 96.06 184 LEU A N 1
ATOM 1465 C CA . LEU A 1 184 ? 3.039 -19.559 -3.671 1.00 96.06 184 LEU A CA 1
ATOM 1466 C C . LEU A 1 184 ? 2.814 -18.189 -3.018 1.00 96.06 184 LEU A C 1
ATOM 1468 O O . LEU A 1 184 ? 3.630 -17.762 -2.202 1.00 96.06 184 LEU A O 1
ATOM 1472 N N . PHE A 1 185 ? 1.713 -17.503 -3.342 1.00 97.00 185 PHE A N 1
ATOM 1473 C CA . PHE A 1 185 ? 1.355 -16.249 -2.678 1.00 97.00 185 PHE A CA 1
ATOM 1474 C C . PHE A 1 185 ? 1.181 -16.450 -1.169 1.00 97.00 185 PHE A C 1
ATOM 1476 O O . PHE A 1 185 ? 1.763 -15.696 -0.384 1.00 97.00 185 PHE A O 1
ATOM 1483 N N . GLU A 1 186 ? 0.432 -17.479 -0.764 1.00 97.88 186 GLU A N 1
ATOM 1484 C CA . GLU A 1 186 ? 0.195 -17.773 0.652 1.00 97.88 186 GLU A CA 1
ATOM 1485 C C . GLU A 1 186 ? 1.497 -18.105 1.387 1.00 97.88 186 GLU A C 1
ATOM 1487 O O . GLU A 1 186 ? 1.754 -17.582 2.471 1.00 97.88 186 GLU A O 1
ATOM 1492 N N . GLN A 1 187 ? 2.373 -18.894 0.761 1.00 97.31 187 GLN A N 1
ATOM 1493 C CA . GLN A 1 187 ? 3.676 -19.250 1.316 1.00 97.31 187 GLN A CA 1
ATOM 1494 C C . GLN A 1 187 ? 4.589 -18.030 1.504 1.00 97.31 187 GLN A C 1
ATOM 1496 O O . GLN A 1 187 ? 5.265 -17.921 2.526 1.00 97.31 187 GLN A O 1
ATOM 1501 N N . LEU A 1 188 ? 4.648 -17.127 0.520 1.00 96.25 188 LEU A N 1
ATOM 1502 C CA . LEU A 1 188 ? 5.559 -15.978 0.555 1.00 96.25 188 LEU A CA 1
ATOM 1503 C C . LEU A 1 188 ? 5.068 -14.852 1.469 1.00 96.25 188 LEU A C 1
ATOM 1505 O O . LEU A 1 188 ? 5.880 -14.125 2.043 1.00 96.25 188 LEU A O 1
ATOM 1509 N N . THR A 1 189 ? 3.753 -14.669 1.577 1.00 97.06 189 THR A N 1
ATOM 1510 C CA . THR A 1 189 ? 3.166 -13.552 2.333 1.00 97.06 189 THR A CA 1
ATOM 1511 C C . THR A 1 189 ? 2.688 -13.947 3.726 1.00 97.06 189 THR A C 1
ATOM 1513 O O . THR A 1 189 ? 2.597 -13.081 4.594 1.00 97.06 189 THR A O 1
ATOM 1516 N N . GLY A 1 190 ? 2.388 -15.229 3.955 1.00 96.81 190 GLY A N 1
ATOM 1517 C CA . GLY A 1 190 ? 1.707 -15.700 5.162 1.00 96.81 190 GLY A CA 1
ATOM 1518 C C . GLY A 1 190 ? 0.234 -15.276 5.246 1.00 96.81 190 GLY A C 1
ATOM 1519 O O . GLY A 1 190 ? -0.354 -15.362 6.322 1.00 96.81 190 GLY A O 1
ATOM 1520 N N . LEU A 1 191 ? -0.345 -14.783 4.146 1.00 97.75 191 LEU A N 1
ATOM 1521 C CA . LEU A 1 191 ? -1.738 -14.343 4.030 1.00 97.75 191 LEU A CA 1
ATOM 1522 C C . LEU A 1 191 ? -2.507 -15.317 3.142 1.00 97.75 191 LEU A C 1
ATOM 1524 O O . LEU A 1 191 ? -1.923 -15.900 2.236 1.00 97.75 191 LEU A O 1
ATOM 1528 N N . HIS A 1 192 ? -3.811 -15.466 3.347 1.00 98.19 192 HIS A N 1
ATOM 1529 C CA . HIS A 1 192 ? -4.629 -16.345 2.514 1.00 98.19 192 HIS A CA 1
ATOM 1530 C C . HIS A 1 192 ? -4.800 -15.787 1.098 1.00 98.19 192 HIS A C 1
ATOM 1532 O O . HIS A 1 192 ? -4.760 -14.577 0.880 1.00 98.19 192 HIS A O 1
ATOM 1538 N N . TRP A 1 193 ? -5.024 -16.648 0.106 1.00 97.88 193 TRP A N 1
ATOM 1539 C CA . TRP A 1 193 ? -5.283 -16.204 -1.264 1.00 97.88 193 TRP A CA 1
ATOM 1540 C C . TRP A 1 193 ? -6.547 -15.345 -1.339 1.00 97.88 193 TRP A C 1
ATOM 1542 O O . TRP A 1 193 ? -6.539 -14.276 -1.950 1.00 97.88 193 TRP A O 1
ATOM 1552 N N . ASP A 1 194 ? -7.612 -15.784 -0.667 1.00 97.38 194 ASP A N 1
ATOM 1553 C CA . ASP A 1 194 ? -8.831 -15.001 -0.504 1.00 97.38 194 ASP A CA 1
ATOM 1554 C C . ASP A 1 194 ? -8.695 -14.060 0.698 1.00 97.38 194 ASP A C 1
ATOM 1556 O O . ASP A 1 194 ? -8.468 -14.492 1.830 1.00 97.38 194 ASP A O 1
ATOM 1560 N N . ASN A 1 195 ? -8.881 -12.765 0.445 1.00 97.69 195 ASN A N 1
ATOM 1561 C CA . ASN A 1 195 ? -8.912 -11.719 1.461 1.00 97.69 195 ASN A CA 1
ATOM 1562 C C . ASN A 1 195 ? -9.899 -12.062 2.588 1.00 97.69 195 ASN A C 1
ATOM 1564 O O . ASN A 1 195 ? -9.596 -11.844 3.758 1.00 97.69 195 ASN A O 1
ATOM 1568 N N . LEU A 1 196 ? -11.063 -12.642 2.283 1.00 97.19 196 LEU A N 1
ATOM 1569 C CA . LEU A 1 196 ? -12.088 -12.952 3.284 1.00 97.19 196 LEU A CA 1
ATOM 1570 C C . LEU A 1 196 ? -11.653 -14.025 4.291 1.00 97.19 196 LEU A C 1
ATOM 1572 O O . LEU A 1 196 ? -12.151 -14.020 5.414 1.00 97.19 196 LEU A O 1
ATOM 1576 N N . HIS A 1 197 ? -10.680 -14.868 3.939 1.00 97.62 197 HIS A N 1
ATOM 1577 C CA . HIS A 1 197 ? -10.135 -15.892 4.831 1.00 97.62 197 HIS A CA 1
ATOM 1578 C C . HIS A 1 197 ? -9.024 -15.376 5.759 1.00 97.62 197 HIS A C 1
ATOM 1580 O O . HIS A 1 197 ? -8.669 -16.064 6.715 1.00 97.62 197 HIS A O 1
ATOM 1586 N N . ASP A 1 198 ? -8.488 -14.170 5.533 1.00 96.69 198 ASP A N 1
ATOM 1587 C CA . ASP A 1 198 ? -7.528 -13.562 6.461 1.00 96.69 198 ASP A CA 1
ATOM 1588 C C . ASP A 1 198 ? -8.149 -13.305 7.844 1.00 96.69 198 ASP A C 1
ATOM 1590 O O . ASP A 1 198 ? -9.364 -13.163 8.005 1.00 96.69 198 ASP A O 1
ATOM 1594 N N . SER A 1 199 ? -7.291 -13.136 8.853 1.00 95.75 199 SER A N 1
ATOM 1595 C CA . SER A 1 199 ? -7.707 -12.764 10.210 1.00 95.75 199 SER A CA 1
ATOM 1596 C C . SER A 1 199 ? -8.633 -11.529 10.220 1.00 95.75 199 SER A C 1
ATOM 1598 O O . SER A 1 199 ? -8.370 -10.546 9.509 1.00 95.75 199 SER A O 1
ATOM 1600 N N . PRO A 1 200 ? -9.680 -11.508 11.073 1.00 94.69 200 PRO A N 1
ATOM 1601 C CA . PRO A 1 200 ? -10.500 -10.317 11.302 1.00 94.69 200 PRO A CA 1
ATOM 1602 C C . PRO A 1 200 ? -9.766 -9.242 12.127 1.00 94.69 200 PRO A C 1
ATOM 1604 O O . PRO A 1 200 ? -10.302 -8.153 12.351 1.00 94.69 200 PRO A O 1
ATOM 1607 N N . TYR A 1 201 ? -8.527 -9.516 12.543 1.00 96.31 201 TYR A N 1
ATOM 1608 C CA . TYR A 1 201 ? -7.667 -8.598 13.277 1.00 96.31 201 TYR A CA 1
ATOM 1609 C C . TYR A 1 201 ? -6.392 -8.240 12.504 1.00 96.31 201 TYR A C 1
ATOM 1611 O O . TYR A 1 201 ? -5.840 -9.052 11.763 1.00 96.31 201 TYR A O 1
ATOM 1619 N N . HIS A 1 202 ? -5.891 -7.034 12.755 1.00 95.81 202 HIS A N 1
ATOM 1620 C CA . HIS A 1 202 ? -4.648 -6.474 12.243 1.00 95.81 202 HIS A CA 1
ATOM 1621 C C . HIS A 1 202 ? -3.682 -6.157 13.392 1.00 95.81 202 HIS A C 1
ATOM 1623 O O . HIS A 1 202 ? -4.094 -5.727 14.472 1.00 95.81 202 HIS A O 1
ATOM 1629 N N . TRP A 1 203 ? -2.384 -6.349 13.167 1.00 96.62 203 TRP A N 1
ATOM 1630 C CA . TRP A 1 203 ? -1.348 -6.044 14.151 1.00 96.62 203 TRP A CA 1
ATOM 1631 C C . TRP A 1 203 ? -0.801 -4.634 13.954 1.00 96.62 203 TRP A C 1
ATOM 1633 O O . TRP A 1 203 ? -0.261 -4.311 12.903 1.00 96.62 203 TRP A O 1
ATOM 1643 N N . VAL A 1 204 ? -0.870 -3.819 15.003 1.00 96.75 204 VAL A N 1
ATOM 1644 C CA . VAL A 1 204 ? -0.268 -2.483 15.048 1.00 96.75 204 VAL A CA 1
ATOM 1645 C C . VAL A 1 204 ? 0.748 -2.399 16.179 1.00 96.75 204 VAL A C 1
ATOM 1647 O O . VAL A 1 204 ? 0.563 -2.988 17.243 1.00 96.75 204 VAL A O 1
ATOM 1650 N N . ASN A 1 205 ? 1.815 -1.631 15.984 1.00 96.38 205 ASN A N 1
ATOM 1651 C CA . ASN A 1 205 ? 2.795 -1.374 17.037 1.00 96.38 205 ASN A CA 1
ATOM 1652 C C . ASN A 1 205 ? 2.427 -0.105 17.803 1.00 96.38 205 ASN A C 1
ATOM 1654 O O . ASN A 1 205 ? 2.020 0.895 17.211 1.00 96.38 205 ASN A O 1
ATOM 1658 N N . CYS A 1 206 ? 2.590 -0.125 19.127 1.00 96.56 206 CYS A N 1
ATOM 1659 C CA . CYS A 1 206 ? 2.409 1.077 19.930 1.00 96.56 206 CYS A CA 1
ATOM 1660 C C . CYS A 1 206 ? 3.370 2.194 19.458 1.00 96.56 206 CYS A C 1
ATOM 1662 O O . CYS A 1 206 ? 4.582 1.960 19.426 1.00 96.56 206 CYS A O 1
ATOM 1664 N N . PRO A 1 207 ? 2.877 3.418 19.175 1.00 94.75 207 PRO A N 1
ATOM 1665 C CA . PRO A 1 207 ? 3.712 4.552 18.760 1.00 94.75 207 PRO A CA 1
ATOM 1666 C C . PRO A 1 207 ? 4.809 4.950 19.759 1.00 94.75 207 PRO A C 1
ATOM 1668 O O . PRO A 1 207 ? 5.767 5.612 19.376 1.00 94.75 207 PRO A O 1
ATOM 1671 N N . VAL A 1 208 ? 4.661 4.563 21.032 1.00 93.81 208 VAL A N 1
ATOM 1672 C CA . VAL A 1 208 ? 5.571 4.929 22.128 1.00 93.81 208 VAL A CA 1
ATOM 1673 C C . VAL A 1 208 ? 6.460 3.749 22.516 1.00 93.81 208 VAL A C 1
ATOM 1675 O O . VAL A 1 208 ? 7.660 3.766 22.273 1.00 93.81 208 VAL A O 1
ATOM 1678 N N . CYS A 1 209 ? 5.881 2.685 23.080 1.00 94.56 209 CYS A N 1
ATOM 1679 C CA . CYS A 1 209 ? 6.652 1.561 23.628 1.00 94.56 209 CYS A CA 1
ATOM 1680 C C . CYS A 1 209 ? 6.880 0.404 22.648 1.00 94.56 209 CYS A C 1
ATOM 1682 O O . CYS A 1 209 ? 7.334 -0.651 23.077 1.00 94.56 209 CYS A O 1
ATOM 1684 N N . THR A 1 210 ? 6.476 0.564 21.381 1.00 95.06 210 THR A N 1
ATOM 1685 C CA . THR A 1 210 ? 6.612 -0.402 20.270 1.00 95.06 210 THR A CA 1
ATOM 1686 C C . THR A 1 210 ? 5.940 -1.765 20.453 1.00 95.06 210 THR A C 1
ATOM 1688 O O . THR A 1 210 ? 5.863 -2.529 19.495 1.00 95.06 210 THR A O 1
ATOM 1691 N N . ARG A 1 211 ? 5.365 -2.049 21.631 1.00 96.25 211 ARG A N 1
ATOM 1692 C CA . ARG A 1 211 ? 4.652 -3.298 21.919 1.00 96.25 211 ARG A CA 1
ATOM 1693 C C . ARG A 1 211 ? 3.561 -3.554 20.865 1.00 96.25 211 ARG A C 1
ATOM 1695 O O . ARG A 1 211 ? 2.712 -2.671 20.678 1.00 96.25 211 ARG A O 1
ATOM 1702 N N . PRO A 1 212 ? 3.548 -4.735 20.223 1.00 96.94 212 PRO A N 1
ATOM 1703 C CA . PRO A 1 212 ? 2.527 -5.084 19.248 1.00 96.94 212 PRO A CA 1
ATOM 1704 C C . PRO A 1 212 ? 1.167 -5.254 19.929 1.00 96.94 212 PRO A C 1
ATOM 1706 O O . PRO A 1 212 ? 1.064 -5.720 21.069 1.00 96.94 212 PRO A O 1
ATOM 1709 N N . LYS A 1 213 ? 0.108 -4.870 19.222 1.00 95.94 213 LYS A N 1
ATOM 1710 C CA . LYS A 1 213 ? -1.282 -5.023 19.635 1.00 95.94 213 LYS A CA 1
ATOM 1711 C C . LYS A 1 213 ? -2.125 -5.463 18.445 1.00 95.94 213 LYS A C 1
ATOM 1713 O O . LYS A 1 213 ? -2.109 -4.820 17.402 1.00 95.94 213 LYS A O 1
ATOM 1718 N N . SER A 1 214 ? -2.917 -6.506 18.652 1.00 97.19 214 SER A N 1
ATOM 1719 C CA . SER A 1 214 ? -3.971 -6.902 17.725 1.00 97.19 214 SER A CA 1
ATOM 1720 C C . SER A 1 214 ? -5.196 -5.989 17.891 1.00 97.19 214 SER A C 1
ATOM 1722 O O . SER A 1 214 ? -5.642 -5.731 19.016 1.00 97.19 214 SER A O 1
ATOM 1724 N N . VAL A 1 215 ? -5.712 -5.455 16.785 1.00 96.75 215 VAL A N 1
ATOM 1725 C CA . VAL A 1 215 ? -6.909 -4.604 16.714 1.00 96.75 215 VAL A CA 1
ATOM 1726 C C . VAL A 1 215 ? -7.841 -5.117 15.614 1.00 96.75 215 VAL A C 1
ATOM 1728 O O . VAL A 1 215 ? -7.352 -5.586 14.593 1.00 96.75 215 VAL A O 1
ATOM 1731 N N . PRO A 1 216 ? -9.170 -5.080 15.786 1.00 96.50 216 PRO A N 1
ATOM 1732 C CA . PRO A 1 216 ? -10.086 -5.544 14.747 1.00 96.50 216 PRO A CA 1
ATOM 1733 C C . PRO A 1 216 ? -10.050 -4.611 13.529 1.00 96.50 216 PRO A C 1
ATOM 1735 O O . PRO A 1 216 ? -9.833 -3.403 13.673 1.00 96.50 216 PRO A O 1
ATOM 1738 N N . TRP A 1 217 ? -10.303 -5.153 12.336 1.00 95.81 217 TRP A N 1
ATOM 1739 C CA . TRP A 1 217 ? -10.430 -4.345 11.118 1.00 95.81 217 TRP A CA 1
ATOM 1740 C C . TRP A 1 217 ? -11.592 -3.357 11.204 1.00 95.81 217 TRP A C 1
ATOM 1742 O O . TRP A 1 217 ? -11.440 -2.202 10.832 1.00 95.81 217 TRP A O 1
ATOM 1752 N N . THR A 1 218 ? -12.724 -3.775 11.757 1.00 93.50 218 THR A N 1
ATOM 1753 C CA . THR A 1 218 ? -13.853 -2.896 12.065 1.00 93.50 218 THR A CA 1
ATOM 1754 C C . THR A 1 218 ? -14.469 -3.322 13.390 1.00 93.50 218 THR A C 1
ATOM 1756 O O . THR A 1 218 ? -14.415 -4.499 13.751 1.00 93.50 218 THR A O 1
ATOM 1759 N N . ALA A 1 219 ? -14.989 -2.368 14.154 1.00 86.94 219 ALA A N 1
ATOM 1760 C CA . ALA A 1 219 ? -15.630 -2.639 15.437 1.00 86.94 219 ALA A CA 1
ATOM 1761 C C . ALA A 1 219 ? -16.864 -1.744 15.586 1.00 86.94 219 ALA A C 1
ATOM 1763 O O . ALA A 1 219 ? -16.698 -0.551 15.860 1.00 86.94 219 ALA A O 1
ATOM 1764 N N . PRO A 1 220 ? -18.084 -2.279 15.399 1.00 72.19 220 PRO A N 1
ATOM 1765 C CA . PRO A 1 220 ? -19.299 -1.485 15.503 1.00 72.19 220 PRO A CA 1
ATOM 1766 C C . PRO A 1 220 ? -19.533 -1.019 16.947 1.00 72.19 220 PRO A C 1
ATOM 1768 O O . PRO A 1 220 ? -19.422 -1.804 17.888 1.00 72.19 220 PRO A O 1
ATOM 1771 N N . SER A 1 221 ? -19.911 0.251 17.115 1.00 61.19 221 SER A N 1
ATOM 1772 C CA . SER A 1 221 ? -20.310 0.826 18.408 1.00 61.19 221 SER A CA 1
ATOM 1773 C C . SER A 1 221 ? -21.726 1.391 18.335 1.00 61.19 221 SER A C 1
ATOM 1775 O O . SER A 1 221 ? -21.915 2.586 18.157 1.00 61.19 221 SER A O 1
ATOM 1777 N N . GLY A 1 222 ? -22.746 0.553 18.513 1.00 52.78 222 GLY A N 1
ATOM 1778 C CA . GLY A 1 222 ? -24.121 1.054 18.659 1.00 52.78 222 GLY A CA 1
ATOM 1779 C C . GLY A 1 222 ? -24.852 1.368 17.347 1.00 52.78 222 GLY A C 1
ATOM 1780 O O . GLY A 1 222 ? -25.607 2.331 17.282 1.00 52.78 222 GLY A O 1
ATOM 1781 N N . GLY A 1 223 ? -24.664 0.537 16.319 1.00 53.91 223 GLY A N 1
ATOM 1782 C CA . GLY A 1 223 ? -25.606 0.418 15.194 1.00 53.91 223 GLY A CA 1
ATOM 1783 C C . GLY A 1 223 ? -25.372 1.331 13.986 1.00 53.91 223 GLY A C 1
ATOM 1784 O O . GLY A 1 223 ? -25.922 1.064 12.925 1.00 53.91 223 GLY A O 1
ATOM 1785 N N . THR A 1 224 ? -24.513 2.352 14.072 1.00 62.47 224 THR A N 1
ATOM 1786 C CA . THR A 1 224 ? -24.223 3.247 12.932 1.00 62.47 224 THR A CA 1
ATOM 1787 C C . THR A 1 224 ? -22.810 3.059 12.376 1.00 62.47 224 THR A C 1
ATOM 1789 O O . THR A 1 224 ? -21.872 2.740 13.103 1.00 62.47 224 THR A O 1
ATOM 1792 N N . VAL A 1 225 ? -22.624 3.282 11.069 1.00 66.81 225 VAL A N 1
ATOM 1793 C CA . VAL A 1 225 ? -21.303 3.163 10.415 1.00 66.81 225 VAL A CA 1
ATOM 1794 C C . VAL A 1 225 ? -20.275 4.121 11.033 1.00 66.81 225 VAL A C 1
ATOM 1796 O O . VAL A 1 225 ? -19.123 3.740 11.243 1.00 66.81 225 VAL A O 1
ATOM 1799 N N . ASP A 1 226 ? -20.701 5.337 11.380 1.00 70.38 226 ASP A N 1
ATOM 1800 C CA . ASP A 1 226 ? -19.821 6.428 11.819 1.00 70.38 226 ASP A CA 1
ATOM 1801 C C . ASP A 1 226 ? -19.277 6.274 13.244 1.00 70.38 226 ASP A C 1
ATOM 1803 O O . ASP A 1 226 ? -18.299 6.923 13.614 1.00 70.38 226 ASP A O 1
ATOM 1807 N N . THR A 1 227 ? -19.871 5.405 14.056 1.00 80.00 227 THR A N 1
ATOM 1808 C CA . THR A 1 227 ? -19.435 5.158 15.440 1.00 80.00 227 THR A CA 1
ATOM 1809 C C . THR A 1 227 ? -18.396 4.041 15.544 1.00 80.00 227 THR A C 1
ATOM 1811 O O . THR A 1 227 ? -17.833 3.814 16.617 1.00 80.00 227 THR A O 1
ATOM 1814 N N . SER A 1 228 ? -18.100 3.361 14.434 1.00 87.38 228 SER A N 1
ATOM 1815 C CA . SER A 1 228 ? -17.145 2.253 14.408 1.00 87.38 228 SER A CA 1
ATOM 1816 C C . SER A 1 228 ? -15.704 2.741 14.633 1.00 87.38 228 SER A C 1
ATOM 1818 O O . SER A 1 228 ? -15.337 3.839 14.205 1.00 87.38 228 SER A O 1
ATOM 1820 N N . HIS A 1 229 ? -14.888 1.944 15.328 1.00 91.94 229 HIS A N 1
ATOM 1821 C CA . HIS A 1 229 ? -13.572 2.361 15.851 1.00 91.94 229 HIS A CA 1
ATOM 1822 C C . HIS A 1 229 ? -12.440 1.325 15.681 1.00 91.94 229 HIS A C 1
ATOM 1824 O O . HIS A 1 229 ? -11.392 1.432 16.323 1.00 91.94 229 HIS A O 1
ATOM 1830 N N . GLY A 1 230 ? -12.634 0.321 14.830 1.00 94.44 230 GLY A N 1
ATOM 1831 C CA . GLY A 1 230 ? -11.599 -0.579 14.324 1.00 94.44 230 GLY A CA 1
ATOM 1832 C C . GLY A 1 230 ? -10.656 0.099 13.325 1.00 94.44 230 GLY A C 1
ATOM 1833 O O . GLY A 1 230 ? -10.804 1.271 12.989 1.00 94.44 230 GLY A O 1
ATOM 1834 N N . PHE A 1 231 ? -9.638 -0.630 12.874 1.00 96.44 231 PHE A N 1
ATOM 1835 C CA . PHE A 1 231 ? -8.526 -0.065 12.103 1.00 96.44 231 PHE A CA 1
ATOM 1836 C C . PHE A 1 231 ? -8.939 0.537 10.749 1.00 96.44 231 PHE A C 1
ATOM 1838 O O . PHE A 1 231 ? -8.473 1.613 10.391 1.00 96.44 231 PHE A O 1
ATOM 1845 N N . ALA A 1 232 ? -9.853 -0.097 10.016 1.00 95.56 232 ALA A N 1
ATOM 1846 C CA . ALA A 1 232 ? -10.420 0.424 8.769 1.00 95.56 232 ALA A CA 1
ATOM 1847 C C . ALA A 1 232 ? -11.524 1.476 8.999 1.00 95.56 232 ALA A C 1
ATOM 1849 O O . ALA A 1 232 ? -12.143 1.961 8.048 1.00 95.56 232 ALA A O 1
ATOM 1850 N N . ASP A 1 233 ? -11.809 1.831 10.252 1.00 93.81 233 ASP A N 1
ATOM 1851 C CA . ASP A 1 233 ? -12.793 2.847 10.589 1.00 93.81 233 ASP A CA 1
ATOM 1852 C C . ASP A 1 233 ? -12.127 4.226 10.701 1.00 93.81 233 ASP A C 1
ATOM 1854 O O . ASP A 1 233 ? -10.993 4.371 11.165 1.00 93.81 233 ASP A O 1
ATOM 1858 N N . ARG A 1 234 ? -12.856 5.274 10.294 1.00 90.75 234 ARG A N 1
ATOM 1859 C CA . ARG A 1 234 ? -12.373 6.664 10.354 1.00 90.75 234 ARG A CA 1
ATOM 1860 C C . ARG A 1 234 ? -11.980 7.074 11.776 1.00 90.75 234 ARG A C 1
ATOM 1862 O O . ARG A 1 234 ? -11.006 7.799 11.955 1.00 90.75 234 ARG A O 1
ATOM 1869 N N . ASN A 1 235 ? -12.728 6.592 12.766 1.00 91.31 235 ASN A N 1
ATOM 1870 C CA . ASN A 1 235 ? -12.555 6.909 14.181 1.00 91.31 235 ASN A CA 1
ATOM 1871 C C . ASN A 1 235 ? -11.731 5.841 14.920 1.00 91.31 235 ASN A C 1
ATOM 1873 O O . ASN A 1 235 ? -11.957 5.610 16.108 1.00 91.31 235 ASN A O 1
ATOM 1877 N N . PHE A 1 236 ? -10.798 5.171 14.227 1.00 95.25 236 PHE A N 1
ATOM 1878 C CA . PHE A 1 236 ? -9.929 4.156 14.823 1.00 95.25 236 PHE A CA 1
ATOM 1879 C C . PHE A 1 236 ? -9.306 4.646 16.133 1.00 95.25 236 PHE A C 1
ATOM 1881 O O . PHE A 1 236 ? -8.570 5.636 16.154 1.00 95.25 236 PHE A O 1
ATOM 1888 N N . GLN A 1 237 ? -9.571 3.921 17.217 1.00 94.69 237 GLN A N 1
ATOM 1889 C CA . GLN A 1 237 ? -9.067 4.256 18.540 1.00 94.69 237 GLN A CA 1
ATOM 1890 C C . GLN A 1 237 ? -8.861 2.983 19.362 1.00 94.69 237 GLN A C 1
ATOM 1892 O O . GLN A 1 237 ? -9.730 2.123 19.475 1.00 94.69 237 GLN A O 1
ATOM 1897 N N . SER A 1 238 ? -7.695 2.874 19.989 1.00 96.06 238 SER A N 1
ATOM 1898 C CA . SER A 1 238 ? -7.305 1.724 20.799 1.00 96.06 238 SER A CA 1
ATOM 1899 C C . SER A 1 238 ? -6.322 2.155 21.894 1.00 96.06 238 SER A C 1
ATOM 1901 O O . SER A 1 238 ? -5.723 3.222 21.806 1.00 96.06 238 SER A O 1
ATOM 1903 N N . ARG A 1 239 ? -6.142 1.364 22.959 1.00 96.81 239 ARG A N 1
ATOM 1904 C CA . ARG A 1 239 ? -5.152 1.643 24.025 1.00 96.81 239 ARG A CA 1
ATOM 1905 C C . ARG A 1 239 ? -4.064 0.583 24.094 1.00 96.81 239 ARG A C 1
ATOM 1907 O O . ARG A 1 239 ? -4.366 -0.610 24.061 1.00 96.81 239 ARG A O 1
ATOM 1914 N N . CYS A 1 240 ? -2.808 0.996 24.216 1.00 97.25 240 CYS A N 1
ATOM 1915 C CA . CYS A 1 240 ? -1.694 0.075 24.400 1.00 97.25 240 CYS A CA 1
ATOM 1916 C C . CYS A 1 240 ? -1.819 -0.663 25.748 1.00 97.25 240 CYS A C 1
ATOM 1918 O O . CYS A 1 240 ? -1.928 0.002 26.777 1.00 97.25 240 CYS A O 1
ATOM 1920 N N . PRO A 1 241 ? -1.73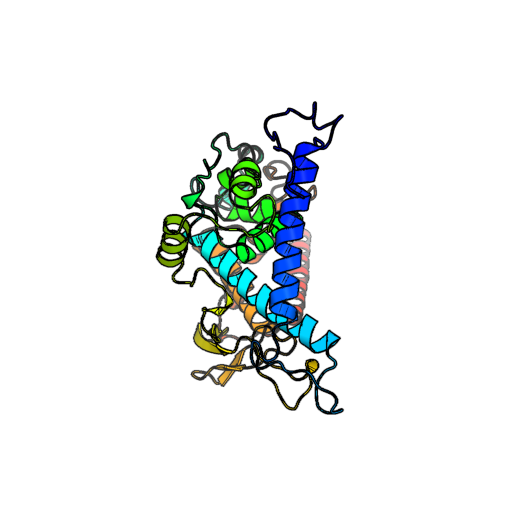0 -2.006 25.784 1.00 96.25 241 PRO A N 1
ATOM 1921 C CA . PRO A 1 241 ? -1.776 -2.760 27.039 1.00 96.25 241 PRO A CA 1
ATOM 1922 C C . PRO A 1 241 ? -0.507 -2.604 27.890 1.00 96.25 241 PRO A C 1
ATOM 1924 O O . PRO A 1 241 ? -0.497 -3.002 29.046 1.00 96.25 241 PRO A O 1
ATOM 1927 N N . GLY A 1 242 ? 0.586 -2.081 27.322 1.00 95.44 242 GLY A N 1
ATOM 1928 C CA . GLY A 1 242 ? 1.845 -1.873 28.040 1.00 95.44 242 GLY A CA 1
ATOM 1929 C C . GLY A 1 242 ? 1.921 -0.530 28.754 1.00 95.44 242 GLY A C 1
ATOM 1930 O O . GLY A 1 242 ? 2.117 -0.490 29.959 1.00 95.44 242 GLY A O 1
ATOM 1931 N N . CYS A 1 243 ? 1.777 0.565 28.007 1.00 95.44 243 CYS A N 1
ATOM 1932 C CA . CYS A 1 243 ? 1.974 1.924 28.526 1.00 95.44 243 CYS A CA 1
ATOM 1933 C C . CYS A 1 243 ? 0.688 2.765 28.579 1.00 95.44 243 CYS A C 1
ATOM 1935 O O . CYS A 1 243 ? 0.747 3.948 28.887 1.00 95.44 243 CYS A O 1
ATOM 1937 N N . GLY A 1 244 ? -0.476 2.202 28.232 1.00 95.38 244 GLY A N 1
ATOM 1938 C CA . GLY A 1 244 ? -1.770 2.902 28.277 1.00 95.38 244 GLY A CA 1
ATOM 1939 C C . GLY A 1 244 ? -1.995 3.953 27.180 1.00 95.38 244 GLY A C 1
ATOM 1940 O O . GLY A 1 244 ? -3.117 4.449 27.029 1.00 95.38 244 GLY A O 1
ATOM 1941 N N . THR A 1 245 ? -0.964 4.264 26.391 1.00 95.12 245 THR A N 1
ATOM 1942 C CA . THR A 1 245 ? -1.000 5.237 25.294 1.00 95.12 245 THR A CA 1
ATOM 1943 C C . THR A 1 245 ? -2.105 4.924 24.288 1.00 95.12 245 THR A C 1
ATOM 1945 O O . THR A 1 245 ? -2.310 3.768 23.907 1.00 95.12 245 THR A O 1
ATOM 1948 N N . ALA A 1 246 ? -2.807 5.966 23.838 1.00 95.56 246 ALA A N 1
ATOM 1949 C CA . ALA A 1 246 ? -3.749 5.865 22.735 1.00 95.56 246 ALA A CA 1
ATOM 1950 C C . ALA A 1 246 ? -3.035 5.474 21.428 1.00 95.56 246 ALA A C 1
ATOM 1952 O O . ALA A 1 246 ? -1.928 5.927 21.135 1.00 95.56 246 ALA A O 1
ATOM 1953 N N . ILE A 1 247 ? -3.692 4.635 20.639 1.00 96.69 247 ILE A N 1
ATOM 1954 C CA . ILE A 1 247 ? -3.283 4.194 19.310 1.00 96.69 247 ILE A CA 1
ATOM 1955 C C . ILE A 1 247 ? -4.435 4.549 18.374 1.00 96.69 247 ILE A C 1
ATOM 1957 O O . ILE A 1 247 ? -5.551 4.070 18.565 1.00 96.69 247 ILE A O 1
ATOM 1961 N N . ASN A 1 248 ? -4.156 5.408 17.402 1.00 96.44 248 ASN A N 1
ATOM 1962 C CA . ASN A 1 248 ? -5.080 5.850 16.363 1.00 96.44 248 ASN A CA 1
ATOM 1963 C C . ASN A 1 248 ? -4.291 6.198 15.094 1.00 96.44 248 ASN A C 1
ATOM 1965 O O . ASN A 1 248 ? -3.056 6.156 15.103 1.00 96.44 248 ASN A O 1
ATOM 1969 N N . HIS A 1 249 ? -4.994 6.543 14.014 1.00 96.00 249 HIS A N 1
ATOM 1970 C CA . HIS A 1 249 ? -4.371 6.824 12.715 1.00 96.00 249 HIS A CA 1
ATOM 1971 C C . HIS A 1 249 ? -3.329 7.943 12.775 1.00 96.00 249 HIS A C 1
ATOM 1973 O O . HIS A 1 249 ? -2.213 7.752 12.301 1.00 96.00 249 HIS A O 1
ATOM 1979 N N . GLU A 1 250 ? -3.644 9.065 13.424 1.00 95.56 250 GLU A N 1
ATOM 1980 C CA . GLU A 1 250 ? -2.726 10.205 13.583 1.00 95.56 250 GLU A CA 1
ATOM 1981 C C . GLU A 1 250 ? -1.418 9.796 14.272 1.00 95.56 250 GLU A C 1
ATOM 1983 O O . GLU A 1 250 ? -0.322 10.060 13.775 1.00 95.56 250 GLU A O 1
ATOM 1988 N N . ARG A 1 251 ? -1.513 9.066 15.388 1.00 95.31 251 ARG A N 1
ATOM 1989 C CA . ARG A 1 251 ? -0.331 8.644 16.149 1.00 95.31 251 ARG A CA 1
ATOM 1990 C C . ARG A 1 251 ? 0.493 7.590 15.410 1.00 95.31 251 ARG A C 1
ATOM 1992 O O . ARG A 1 251 ? 1.717 7.583 15.535 1.00 95.31 251 ARG A O 1
ATOM 1999 N N . LEU A 1 252 ? -0.145 6.712 14.631 1.00 95.75 252 LEU A N 1
ATOM 2000 C CA . LEU A 1 252 ? 0.558 5.756 13.768 1.00 95.75 252 LEU A CA 1
ATOM 2001 C C . LEU A 1 252 ? 1.286 6.461 12.614 1.00 95.75 252 LEU A C 1
ATOM 2003 O O . LEU A 1 252 ? 2.418 6.095 12.305 1.00 95.75 252 LEU A O 1
ATOM 2007 N N . GLN A 1 253 ? 0.691 7.501 12.022 1.00 95.31 253 GLN A N 1
ATOM 2008 C CA . GLN A 1 253 ? 1.341 8.321 10.994 1.00 95.31 253 GLN A CA 1
ATOM 2009 C C . GLN A 1 253 ? 2.558 9.066 11.551 1.00 95.31 253 GLN A C 1
ATOM 2011 O O . GLN A 1 253 ? 3.629 9.023 10.945 1.00 95.31 253 GLN A O 1
ATOM 2016 N N . VAL A 1 254 ? 2.433 9.677 12.736 1.00 94.12 254 VAL A N 1
ATOM 2017 C CA . VAL A 1 254 ? 3.577 10.299 13.420 1.00 94.12 254 VAL A CA 1
ATOM 2018 C C . VAL A 1 254 ? 4.658 9.259 13.720 1.00 94.12 254 VAL A C 1
ATOM 2020 O O . VAL A 1 254 ? 5.830 9.518 13.462 1.00 94.12 254 VAL A O 1
ATOM 2023 N N . SER A 1 255 ? 4.291 8.066 14.206 1.00 94.62 255 SER A N 1
ATOM 2024 C CA . SER A 1 255 ? 5.258 6.982 14.431 1.00 94.62 255 SER A CA 1
ATOM 2025 C C . SER A 1 255 ? 5.991 6.593 13.149 1.00 94.62 255 SER A C 1
ATOM 2027 O O . SER A 1 255 ? 7.207 6.451 13.179 1.00 9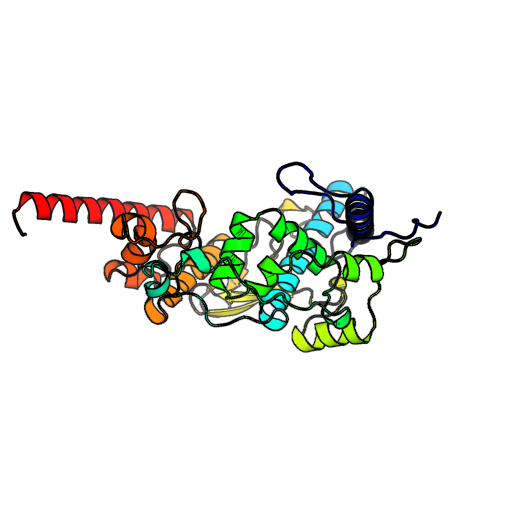4.62 255 SER A O 1
ATOM 2029 N N . ARG A 1 256 ? 5.282 6.461 12.020 1.00 94.25 256 ARG A N 1
ATOM 2030 C CA . ARG A 1 256 ? 5.898 6.151 10.723 1.00 94.25 256 ARG A CA 1
ATOM 2031 C C . ARG A 1 256 ? 6.886 7.238 10.294 1.00 94.25 256 ARG A C 1
ATOM 2033 O O . ARG A 1 256 ? 7.981 6.916 9.855 1.00 94.25 256 ARG A O 1
ATOM 2040 N N . PHE A 1 257 ? 6.540 8.510 10.482 1.00 93.94 257 PHE A N 1
ATOM 2041 C CA . PHE A 1 257 ? 7.452 9.617 10.188 1.00 93.94 257 PHE A CA 1
ATOM 2042 C C . PHE A 1 257 ? 8.718 9.585 11.058 1.00 93.94 257 PHE A C 1
ATOM 2044 O O . PHE A 1 257 ? 9.815 9.844 10.565 1.00 93.94 257 PHE A O 1
ATOM 2051 N N . LYS A 1 258 ? 8.590 9.242 12.347 1.00 92.88 258 LYS A N 1
ATOM 2052 C CA . LYS A 1 258 ? 9.749 9.050 13.234 1.00 92.88 258 LYS A CA 1
ATOM 2053 C C . LYS A 1 258 ? 10.650 7.915 12.748 1.00 92.88 258 LYS A C 1
ATOM 2055 O O . LYS A 1 258 ? 11.868 8.051 12.814 1.00 92.88 258 LYS A O 1
ATOM 2060 N N . ASP A 1 259 ? 10.057 6.846 12.225 1.00 93.50 259 ASP A N 1
ATOM 2061 C CA . ASP A 1 259 ? 10.794 5.712 11.663 1.00 93.50 259 ASP A CA 1
ATOM 2062 C C . ASP A 1 259 ? 11.560 6.120 10.408 1.00 93.50 259 ASP A C 1
ATOM 2064 O O . ASP A 1 259 ? 12.745 5.822 10.297 1.00 93.50 259 ASP A O 1
ATOM 2068 N N . ASP A 1 260 ? 10.936 6.903 9.525 1.00 94.81 260 ASP A N 1
ATOM 2069 C CA . ASP A 1 260 ? 11.616 7.470 8.359 1.00 94.81 260 ASP A CA 1
ATOM 2070 C C . ASP A 1 260 ? 12.804 8.370 8.772 1.00 94.81 260 ASP A C 1
ATOM 2072 O O . ASP A 1 260 ? 13.868 8.297 8.156 1.00 94.81 260 ASP A O 1
ATOM 2076 N N . ILE A 1 261 ? 12.684 9.173 9.843 1.00 92.62 261 ILE A N 1
ATOM 2077 C CA . ILE A 1 261 ? 13.821 9.962 10.363 1.00 92.62 261 ILE A CA 1
ATOM 2078 C C . ILE A 1 261 ? 14.909 9.048 10.937 1.00 92.62 261 ILE A C 1
ATOM 2080 O O . ILE A 1 261 ? 16.095 9.302 10.723 1.00 92.62 261 ILE A O 1
ATOM 2084 N N . ALA A 1 262 ? 14.541 8.000 11.673 1.00 93.06 262 ALA A N 1
ATOM 2085 C CA . ALA A 1 262 ? 15.514 7.063 12.224 1.00 93.06 262 ALA A CA 1
ATOM 2086 C C . ALA A 1 262 ? 16.301 6.359 11.104 1.00 93.06 262 ALA A C 1
ATOM 2088 O O . ALA A 1 262 ? 17.526 6.261 11.176 1.00 93.06 262 ALA A O 1
ATOM 2089 N N . GLU A 1 263 ? 15.627 5.947 10.030 1.00 94.69 263 GLU A N 1
ATOM 2090 C CA . GLU A 1 263 ? 16.232 5.378 8.819 1.00 94.69 263 GLU A CA 1
ATOM 2091 C C . GLU A 1 263 ? 17.136 6.387 8.090 1.00 94.69 263 GLU A C 1
ATOM 2093 O O . GLU A 1 263 ? 18.249 6.058 7.667 1.00 94.69 263 GLU A O 1
ATOM 2098 N N . LEU A 1 264 ? 16.715 7.651 8.010 1.00 93.56 264 LEU A N 1
ATOM 2099 C CA . LEU A 1 264 ? 17.538 8.746 7.501 1.00 93.56 264 LEU A CA 1
ATOM 2100 C C . LEU A 1 264 ? 18.824 8.922 8.321 1.00 93.56 264 LEU A C 1
ATOM 2102 O O . LEU A 1 264 ? 19.903 9.045 7.747 1.00 93.56 264 LEU A O 1
ATOM 2106 N N . GLN A 1 265 ? 18.727 8.928 9.649 1.00 90.50 265 GLN A N 1
ATOM 2107 C CA . GLN A 1 265 ? 19.861 9.171 10.544 1.00 90.50 265 GLN A CA 1
ATOM 2108 C C . GLN A 1 265 ? 20.834 7.988 10.601 1.00 90.50 265 GLN A C 1
ATOM 2110 O O . GLN A 1 265 ? 22.046 8.190 10.639 1.00 90.50 265 GLN A O 1
ATOM 2115 N N . THR A 1 266 ? 20.316 6.760 10.608 1.00 92.38 266 THR A N 1
ATOM 2116 C CA . THR A 1 266 ? 21.123 5.546 10.815 1.00 92.38 266 THR A CA 1
ATOM 2117 C C . THR A 1 266 ? 21.630 4.938 9.512 1.00 92.38 266 THR A C 1
ATOM 2119 O O . THR A 1 266 ? 22.750 4.431 9.464 1.00 92.38 266 THR A O 1
ATOM 2122 N N . ARG A 1 267 ? 20.831 4.999 8.441 1.00 93.69 267 ARG A N 1
ATOM 2123 C CA . ARG A 1 267 ? 21.107 4.337 7.157 1.00 93.69 267 ARG A CA 1
ATOM 2124 C C . ARG A 1 267 ? 21.265 5.311 5.991 1.00 93.69 267 ARG A C 1
ATOM 2126 O O . ARG A 1 267 ? 21.531 4.872 4.875 1.00 93.69 267 ARG A O 1
ATOM 2133 N N . ASN A 1 268 ? 21.156 6.622 6.229 1.00 93.31 268 ASN A N 1
ATOM 2134 C CA . ASN A 1 268 ? 21.192 7.658 5.189 1.00 93.31 268 ASN A CA 1
ATOM 2135 C C . ASN A 1 268 ? 20.143 7.441 4.087 1.00 93.31 268 ASN A C 1
ATOM 2137 O O . ASN A 1 268 ? 20.368 7.834 2.937 1.00 93.31 268 ASN A O 1
ATOM 2141 N N . LEU A 1 269 ? 19.003 6.828 4.426 1.00 94.75 269 LEU A N 1
ATOM 2142 C CA . LEU A 1 269 ? 17.892 6.673 3.493 1.00 94.75 269 LEU A CA 1
ATOM 2143 C C . LEU A 1 269 ? 17.124 7.999 3.366 1.00 94.75 269 LEU A C 1
ATOM 2145 O O . LEU A 1 269 ? 16.754 8.586 4.379 1.00 94.75 269 LEU A O 1
ATOM 2149 N N . PRO A 1 270 ? 16.868 8.506 2.150 1.00 93.19 270 PRO A N 1
ATOM 2150 C CA . PRO A 1 270 ? 16.111 9.737 1.959 1.00 93.19 270 PRO A CA 1
ATOM 2151 C C . PRO A 1 270 ? 14.688 9.621 2.510 1.00 93.19 270 PRO A C 1
ATOM 2153 O O . PRO A 1 270 ? 14.009 8.603 2.320 1.00 93.19 270 PRO A O 1
ATOM 2156 N N . MET A 1 271 ? 14.209 10.708 3.117 1.00 93.38 271 MET A N 1
ATOM 2157 C CA . MET A 1 271 ? 12.821 10.819 3.557 1.00 93.38 271 MET A CA 1
ATOM 2158 C C . MET A 1 271 ? 11.863 10.654 2.369 1.00 93.38 271 MET A C 1
ATOM 2160 O O . MET A 1 271 ? 12.174 11.128 1.266 1.00 93.38 271 MET A O 1
ATOM 2164 N N . PRO A 1 272 ? 10.671 10.073 2.581 1.00 92.69 272 PRO A N 1
ATOM 2165 C CA . PRO A 1 272 ? 9.597 10.161 1.599 1.00 92.69 272 PRO A CA 1
ATOM 2166 C C . PRO A 1 272 ? 9.339 11.622 1.189 1.00 92.69 272 PRO A C 1
ATOM 2168 O O . PRO A 1 272 ? 9.423 12.545 2.001 1.00 92.69 272 PRO A O 1
ATOM 2171 N N . GLY A 1 273 ? 9.045 11.843 -0.085 1.00 90.06 273 GLY A N 1
ATOM 2172 C CA . GLY A 1 273 ? 8.834 13.141 -0.719 1.00 90.06 273 GLY A CA 1
ATOM 2173 C C . GLY A 1 273 ? 10.110 13.883 -1.133 1.00 90.06 273 GLY A C 1
ATOM 2174 O O . GLY A 1 273 ? 10.016 15.026 -1.586 1.00 90.06 273 GLY A O 1
ATOM 2175 N N . THR A 1 274 ? 11.302 13.294 -0.974 1.00 89.25 274 THR A N 1
ATOM 2176 C CA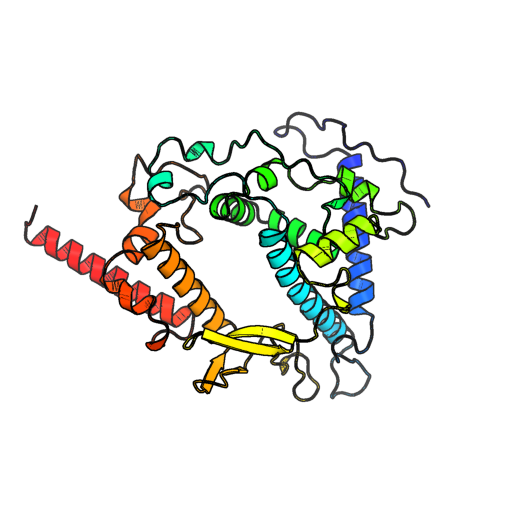 . THR A 1 274 ? 12.583 14.014 -1.158 1.00 89.25 274 THR A CA 1
ATOM 2177 C C . THR A 1 274 ? 13.503 13.448 -2.238 1.00 89.25 274 THR A C 1
ATOM 2179 O O . THR A 1 274 ? 14.615 13.950 -2.414 1.00 89.25 274 THR A O 1
ATOM 2182 N N . VAL A 1 275 ? 13.043 12.441 -2.985 1.00 88.81 275 VAL A N 1
ATOM 2183 C CA . VAL A 1 275 ? 13.829 11.807 -4.057 1.00 88.81 275 VAL A CA 1
ATOM 2184 C C . VAL A 1 275 ? 13.754 12.542 -5.400 1.00 88.81 275 VAL A C 1
ATOM 2186 O O . VAL A 1 275 ? 14.558 12.296 -6.295 1.00 88.81 275 VAL A O 1
ATOM 2189 N N . PHE A 1 276 ? 12.826 13.491 -5.543 1.00 86.56 276 PHE A N 1
ATOM 2190 C CA . PHE A 1 276 ? 12.636 14.262 -6.772 1.00 86.56 276 PHE A CA 1
ATOM 2191 C C . PHE A 1 276 ? 13.087 15.716 -6.655 1.00 86.56 276 PHE A C 1
ATOM 2193 O O . PHE A 1 276 ? 13.065 16.333 -5.587 1.00 86.56 276 PHE A O 1
ATOM 2200 N N . SER A 1 277 ? 13.392 16.317 -7.806 1.00 79.94 277 SER A N 1
ATOM 2201 C CA . SER A 1 277 ? 13.473 17.768 -7.936 1.00 79.94 277 SER A CA 1
ATOM 2202 C C . SER A 1 277 ? 12.080 18.411 -7.850 1.00 79.94 277 SER A C 1
ATOM 2204 O O . SER A 1 277 ? 11.041 17.744 -7.854 1.00 79.94 277 SER A O 1
ATOM 2206 N N . LYS A 1 278 ? 12.021 19.749 -7.822 1.00 76.69 278 LYS A N 1
ATOM 2207 C CA . LYS A 1 278 ? 10.742 20.489 -7.852 1.00 76.69 278 LYS A CA 1
ATOM 2208 C C . LYS A 1 278 ? 9.898 20.191 -9.095 1.00 76.69 278 LYS A C 1
ATOM 2210 O O . LYS A 1 278 ? 8.693 20.408 -9.061 1.00 76.69 278 LYS A O 1
ATOM 2215 N N . ARG A 1 279 ? 10.523 19.698 -10.168 1.00 78.44 279 ARG A N 1
ATOM 2216 C CA . ARG A 1 279 ? 9.848 19.288 -11.405 1.00 78.44 279 ARG A CA 1
ATOM 2217 C C . ARG A 1 279 ? 9.269 17.872 -11.329 1.00 78.44 279 ARG A C 1
ATOM 2219 O O . ARG A 1 279 ? 8.615 17.453 -12.269 1.00 78.44 279 ARG A O 1
ATOM 2226 N N . GLY A 1 280 ? 9.484 17.149 -10.224 1.00 79.25 280 GLY A N 1
ATOM 2227 C CA . GLY A 1 280 ? 9.045 15.760 -10.077 1.00 79.25 280 GLY A CA 1
ATOM 2228 C C . GLY A 1 280 ? 9.945 14.750 -10.791 1.00 79.25 280 GLY A C 1
ATOM 2229 O O . GLY A 1 280 ? 9.507 13.638 -11.043 1.00 79.25 280 GLY A O 1
ATOM 2230 N N . ILE A 1 281 ? 11.181 15.133 -11.126 1.00 81.88 281 ILE A N 1
ATOM 2231 C CA . ILE A 1 281 ? 12.127 14.296 -11.872 1.00 81.88 281 ILE A CA 1
ATOM 2232 C C . ILE A 1 281 ? 13.297 13.929 -10.947 1.00 81.88 281 ILE A C 1
ATOM 2234 O O . ILE A 1 281 ? 13.773 14.807 -10.214 1.00 81.88 281 ILE A O 1
ATOM 2238 N N . PRO A 1 282 ? 13.787 12.675 -10.960 1.00 82.06 282 PRO A N 1
ATOM 2239 C CA . PRO A 1 282 ? 15.057 12.312 -10.339 1.00 82.06 282 PRO A CA 1
ATOM 2240 C C . PRO A 1 282 ? 16.197 13.066 -11.021 1.00 82.06 282 PRO A C 1
ATOM 2242 O O . PRO A 1 282 ? 16.602 12.760 -12.138 1.00 82.06 282 PRO A O 1
ATOM 2245 N N . GLU A 1 283 ? 16.715 14.094 -10.363 1.00 75.94 283 GLU A N 1
ATOM 2246 C CA . GLU A 1 283 ? 17.841 14.874 -10.862 1.00 75.94 283 GLU A CA 1
ATOM 2247 C C . GLU A 1 283 ? 18.891 14.965 -9.767 1.00 75.94 283 GLU A C 1
ATOM 2249 O O . GLU A 1 283 ? 18.583 15.183 -8.593 1.00 75.94 283 GLU A O 1
ATOM 2254 N N . ALA A 1 284 ? 20.155 14.827 -10.163 1.00 66.06 284 ALA A N 1
ATOM 2255 C CA . ALA A 1 284 ? 21.257 15.060 -9.251 1.00 66.06 284 ALA A CA 1
ATOM 2256 C C . ALA A 1 284 ? 21.188 16.499 -8.738 1.00 66.06 284 ALA A C 1
ATOM 2258 O O . ALA A 1 284 ? 21.115 17.455 -9.515 1.00 66.06 284 ALA A O 1
ATOM 2259 N N . SER A 1 285 ? 21.299 16.675 -7.427 1.00 60.88 285 SER A N 1
ATOM 2260 C CA . SER A 1 285 ? 21.224 17.999 -6.803 1.00 60.88 285 SER A CA 1
ATOM 2261 C C . SER A 1 285 ? 22.441 18.907 -7.095 1.00 60.88 285 SER A C 1
ATOM 2263 O O . SER A 1 285 ? 22.558 19.979 -6.512 1.00 60.88 285 SER A O 1
ATOM 2265 N N . TYR A 1 286 ? 23.314 18.538 -8.042 1.00 53.69 286 TYR A N 1
ATOM 2266 C CA . TYR A 1 286 ? 24.627 19.131 -8.341 1.00 53.69 286 TYR A CA 1
ATOM 2267 C C . TYR A 1 286 ? 24.635 20.663 -8.507 1.00 53.69 286 TYR A C 1
ATOM 2269 O O . TYR A 1 286 ? 25.540 21.326 -8.007 1.00 53.69 286 TYR A O 1
ATOM 2277 N N . HIS A 1 287 ? 23.626 21.252 -9.162 1.00 51.75 287 HIS A N 1
ATOM 2278 C CA . HIS A 1 287 ? 23.582 22.702 -9.418 1.00 51.75 287 HIS A CA 1
ATOM 2279 C C . HIS A 1 287 ? 22.948 23.528 -8.282 1.00 51.75 287 HIS A C 1
ATOM 2281 O O . HIS A 1 287 ? 23.116 24.745 -8.239 1.00 51.75 287 HIS A O 1
ATOM 2287 N N . ALA A 1 288 ? 22.235 22.894 -7.343 1.00 55.12 288 ALA A N 1
ATOM 2288 C CA . ALA A 1 288 ? 21.672 23.555 -6.161 1.00 55.12 288 ALA A CA 1
ATOM 2289 C C . ALA A 1 288 ? 21.526 22.576 -4.973 1.00 55.12 288 ALA A C 1
ATOM 2291 O O . ALA A 1 288 ? 20.416 22.392 -4.452 1.00 55.12 288 ALA A O 1
ATOM 2292 N N . PRO A 1 289 ? 22.635 21.979 -4.487 1.00 53.03 289 PRO A N 1
ATOM 2293 C CA . PRO A 1 289 ? 22.601 20.875 -3.521 1.00 53.03 289 PRO A CA 1
ATOM 2294 C C . PRO A 1 289 ? 21.945 21.279 -2.202 1.00 53.03 289 PRO A C 1
ATOM 2296 O O . PRO A 1 289 ? 21.369 20.466 -1.492 1.00 53.03 289 PRO A O 1
ATOM 2299 N N . ARG A 1 290 ? 21.958 22.578 -1.884 1.00 53.78 290 ARG A N 1
ATOM 2300 C CA . ARG A 1 290 ? 21.371 23.114 -0.654 1.00 53.78 290 ARG A CA 1
ATOM 2301 C C . ARG A 1 290 ? 19.841 23.205 -0.660 1.00 53.78 290 ARG A C 1
ATOM 2303 O O . ARG A 1 290 ? 19.277 23.308 0.422 1.00 53.78 290 ARG A O 1
ATOM 2310 N N . ARG A 1 291 ? 19.173 23.212 -1.822 1.00 58.16 291 ARG A N 1
ATOM 2311 C CA . ARG A 1 291 ? 17.713 23.433 -1.901 1.00 58.16 291 ARG A CA 1
ATOM 2312 C C . ARG A 1 291 ? 16.907 22.139 -2.009 1.00 58.16 291 ARG A C 1
ATOM 2314 O O . ARG A 1 291 ? 15.848 22.069 -1.398 1.00 58.16 291 ARG A O 1
ATOM 2321 N N . TYR A 1 292 ? 17.396 21.138 -2.744 1.00 61.81 292 TYR A N 1
ATOM 2322 C CA . TYR A 1 292 ? 16.649 19.893 -2.983 1.00 61.81 292 TYR A CA 1
ATOM 2323 C C . TYR A 1 292 ? 16.761 18.897 -1.827 1.00 61.81 292 TYR A C 1
ATOM 2325 O O . TYR A 1 292 ? 15.784 18.253 -1.475 1.00 61.81 292 TYR A O 1
ATOM 2333 N N . THR A 1 293 ? 17.910 18.849 -1.152 1.00 70.88 293 THR A N 1
ATOM 2334 C CA . THR A 1 293 ? 18.112 17.976 0.014 1.00 70.88 293 THR A CA 1
ATOM 2335 C C . THR A 1 293 ? 17.821 18.688 1.338 1.00 70.88 293 THR A C 1
ATOM 2337 O O . THR A 1 293 ? 18.240 18.200 2.387 1.00 70.88 293 THR A O 1
ATOM 2340 N N . PHE A 1 294 ? 17.194 19.875 1.317 1.00 81.44 294 PHE A N 1
ATOM 2341 C CA . PHE A 1 294 ? 16.968 20.661 2.535 1.00 81.44 294 PHE A CA 1
ATOM 2342 C C . PHE A 1 294 ? 16.185 19.877 3.599 1.00 81.44 294 PHE A C 1
ATOM 2344 O O . PHE A 1 294 ? 16.686 19.841 4.720 1.00 81.44 294 PHE A O 1
ATOM 2351 N N . PRO A 1 295 ? 15.052 19.205 3.291 1.00 87.62 295 PRO A N 1
ATOM 2352 C CA . PRO A 1 295 ? 14.320 18.440 4.302 1.00 87.62 295 PRO A CA 1
ATOM 2353 C C . PRO A 1 295 ? 15.186 17.359 4.960 1.00 87.62 295 PRO A C 1
ATOM 2355 O O . PRO A 1 295 ? 15.292 17.327 6.181 1.00 87.62 295 PRO A O 1
ATOM 2358 N N . ASN A 1 296 ? 15.910 16.564 4.163 1.00 89.19 296 ASN A N 1
ATOM 2359 C CA . ASN A 1 296 ? 16.839 15.551 4.677 1.00 89.19 296 ASN A CA 1
ATOM 2360 C C . ASN A 1 296 ? 17.927 16.169 5.567 1.00 89.19 296 ASN A C 1
ATOM 2362 O O . ASN A 1 296 ? 18.153 15.734 6.687 1.00 89.19 296 ASN A O 1
ATOM 2366 N N . ARG A 1 297 ? 18.585 17.238 5.106 1.00 85.62 297 ARG A N 1
ATOM 2367 C CA . ARG A 1 297 ? 19.653 17.903 5.872 1.00 85.62 297 ARG A CA 1
ATOM 2368 C C . ARG A 1 297 ? 19.156 18.546 7.160 1.00 85.62 297 ARG A C 1
ATOM 2370 O O . ARG A 1 297 ? 19.893 18.582 8.137 1.00 85.62 297 ARG A O 1
ATOM 2377 N N . PHE A 1 298 ? 17.948 19.095 7.132 1.00 87.31 298 PHE A N 1
ATOM 2378 C CA . PHE A 1 298 ? 17.306 19.672 8.301 1.00 87.31 298 PHE A CA 1
ATOM 2379 C C . PHE A 1 298 ? 17.033 18.587 9.347 1.00 87.31 298 PHE A C 1
ATOM 2381 O O . PHE A 1 298 ? 17.364 18.773 10.511 1.00 87.31 298 PHE A O 1
ATOM 2388 N N . LEU A 1 299 ? 16.536 17.427 8.912 1.00 89.31 299 LEU A N 1
ATOM 2389 C CA . LEU A 1 299 ? 16.204 16.297 9.781 1.00 89.31 299 LEU A CA 1
ATOM 2390 C C . LEU A 1 299 ? 17.417 15.487 10.275 1.00 89.31 299 LEU A C 1
ATOM 2392 O O . LEU A 1 299 ? 17.286 14.754 11.251 1.00 89.31 299 LEU A O 1
ATOM 2396 N N . LEU A 1 300 ? 18.595 15.656 9.668 1.00 87.25 300 LEU A N 1
ATOM 2397 C CA . LEU A 1 300 ? 19.867 15.110 10.168 1.00 87.25 300 LEU A CA 1
ATOM 2398 C C . LEU A 1 300 ? 20.532 15.972 11.248 1.00 87.25 300 LEU A C 1
ATOM 2400 O O . LEU A 1 300 ? 21.525 15.557 11.844 1.00 87.25 300 LEU A O 1
ATOM 2404 N N . ALA A 1 301 ? 20.070 17.202 11.457 1.00 83.00 301 ALA A N 1
ATOM 2405 C CA . ALA A 1 301 ? 20.731 18.106 12.384 1.00 83.00 301 ALA A CA 1
ATOM 2406 C C . ALA A 1 301 ? 20.495 17.673 13.848 1.00 83.00 301 ALA A C 1
ATOM 2408 O O . ALA A 1 301 ? 19.398 17.239 14.178 1.00 83.00 301 ALA A O 1
ATOM 2409 N N . PRO A 1 302 ? 21.453 17.867 14.776 1.00 79.56 302 PRO A N 1
ATOM 2410 C CA . PRO A 1 302 ? 21.351 17.336 16.144 1.00 79.56 302 PRO A CA 1
ATOM 2411 C C . PRO A 1 302 ? 20.094 17.747 16.929 1.00 79.56 302 PRO A C 1
ATOM 2413 O O . PRO A 1 302 ? 19.653 17.030 17.820 1.00 79.56 302 PRO A O 1
ATOM 2416 N N . HIS A 1 303 ? 19.488 18.891 16.598 1.00 78.69 303 HIS A N 1
ATOM 2417 C CA . HIS A 1 303 ? 18.272 19.373 17.258 1.00 78.69 303 HIS A CA 1
ATOM 2418 C C . HIS A 1 303 ? 17.030 18.508 16.980 1.00 78.69 303 HIS A C 1
ATOM 2420 O O . HIS A 1 303 ? 16.041 18.635 17.695 1.00 78.69 303 HIS A O 1
ATOM 2426 N N . THR A 1 304 ? 17.067 17.634 15.969 1.00 79.38 304 THR A N 1
ATOM 2427 C CA . THR A 1 304 ? 15.969 16.716 15.633 1.00 79.38 304 THR A CA 1
ATOM 2428 C C . THR A 1 304 ? 16.115 15.341 16.283 1.00 79.38 304 THR A C 1
ATOM 2430 O O . THR A 1 304 ? 15.186 14.545 16.185 1.00 79.38 304 THR A O 1
ATOM 2433 N N . LEU A 1 305 ? 17.221 15.060 16.991 1.00 76.31 305 LEU A N 1
ATOM 2434 C CA . LEU A 1 305 ? 17.426 13.797 17.719 1.00 76.31 305 LEU A CA 1
ATOM 2435 C C . LEU A 1 305 ? 16.274 13.452 18.684 1.00 76.31 305 LEU A C 1
ATOM 2437 O O . LEU A 1 305 ? 15.870 12.296 18.715 1.00 76.31 305 LEU A O 1
ATOM 2441 N N . PRO A 1 306 ? 15.655 14.408 19.409 1.00 82.19 306 PRO A N 1
ATOM 2442 C CA . PRO A 1 306 ? 14.500 14.091 20.248 1.00 82.19 306 PRO A CA 1
ATOM 2443 C C . PRO A 1 306 ? 13.258 13.627 19.466 1.00 82.19 306 PRO A C 1
ATOM 2445 O O . PRO A 1 306 ? 12.354 13.050 20.059 1.00 82.19 306 PRO A O 1
ATOM 2448 N N . LEU A 1 307 ? 13.163 13.869 18.149 1.00 81.44 307 LEU A N 1
ATOM 2449 C CA . LEU A 1 307 ? 12.010 13.410 17.362 1.00 81.44 307 LEU A CA 1
ATOM 2450 C C . LEU A 1 307 ? 11.983 11.892 17.205 1.00 81.44 307 LEU A C 1
ATOM 2452 O O . LEU A 1 307 ? 10.894 11.322 17.168 1.00 81.44 307 LEU A O 1
ATOM 2456 N N . THR A 1 308 ? 13.146 11.244 17.102 1.00 83.19 308 THR A N 1
ATOM 2457 C CA . THR A 1 308 ? 13.230 9.786 16.938 1.00 83.19 308 THR A CA 1
ATOM 2458 C C . THR A 1 308 ? 13.023 9.042 18.251 1.00 83.19 308 THR A C 1
ATOM 2460 O O . THR A 1 308 ? 12.676 7.860 18.232 1.00 83.19 308 THR A O 1
ATOM 2463 N N . ASP A 1 309 ? 13.126 9.733 19.389 1.00 85.44 309 ASP A N 1
ATOM 2464 C CA . ASP A 1 309 ? 12.739 9.173 20.673 1.00 85.44 309 ASP A CA 1
ATOM 2465 C C . ASP A 1 309 ? 11.206 9.040 20.757 1.00 85.44 309 ASP A C 1
ATOM 2467 O O . ASP A 1 309 ? 10.428 10.003 20.837 1.00 85.44 309 ASP A O 1
ATOM 2471 N N . ARG A 1 310 ? 10.750 7.788 20.703 1.00 84.69 310 ARG A N 1
ATOM 2472 C CA . ARG A 1 310 ? 9.333 7.443 20.812 1.00 84.69 310 ARG A CA 1
ATOM 2473 C C . ARG A 1 310 ? 8.791 7.670 22.228 1.00 84.69 310 ARG A C 1
ATOM 2475 O O . ARG A 1 310 ? 7.597 7.934 22.356 1.00 84.69 310 ARG A O 1
ATOM 2482 N N . ALA A 1 311 ? 9.636 7.634 23.263 1.00 82.00 311 ALA A N 1
ATOM 2483 C CA . ALA A 1 311 ? 9.232 7.783 24.661 1.00 82.00 311 ALA A CA 1
ATOM 2484 C C . ALA A 1 311 ? 8.836 9.220 25.025 1.00 82.00 311 ALA A C 1
ATOM 2486 O O . ALA A 1 311 ? 7.989 9.413 25.895 1.00 82.00 311 ALA A O 1
ATOM 2487 N N . LEU A 1 312 ? 9.395 10.223 24.337 1.00 80.31 312 LEU A N 1
ATOM 2488 C CA . LEU A 1 312 ? 9.106 11.634 24.616 1.00 80.31 312 LEU A CA 1
ATOM 2489 C C . LEU A 1 312 ? 7.668 12.046 24.274 1.00 80.31 312 LEU A C 1
ATOM 2491 O O . LEU A 1 312 ? 7.211 13.073 24.762 1.00 80.31 312 LEU A O 1
ATOM 2495 N N . ASP A 1 313 ? 6.977 11.280 23.420 1.00 80.94 313 ASP A N 1
ATOM 2496 C CA . ASP A 1 313 ? 5.579 11.470 22.990 1.00 80.94 313 ASP A CA 1
ATOM 2497 C C . ASP A 1 313 ? 5.129 12.924 22.707 1.00 80.94 313 ASP A C 1
ATOM 2499 O O . ASP A 1 313 ? 3.960 13.277 22.856 1.00 80.94 313 ASP A O 1
ATOM 2503 N N . GLY A 1 314 ? 6.065 13.790 22.304 1.00 77.44 314 GLY A N 1
ATOM 2504 C CA . GLY A 1 314 ? 5.838 15.239 22.271 1.00 77.44 314 GLY A CA 1
ATOM 2505 C C . GLY A 1 314 ? 4.943 15.736 21.133 1.00 77.44 314 GLY A C 1
ATOM 2506 O O . GLY A 1 314 ? 4.412 16.837 21.221 1.00 77.44 314 GLY A O 1
ATOM 2507 N N . SER A 1 315 ? 4.764 14.935 20.079 1.00 85.12 315 SER A N 1
ATOM 2508 C CA . SER A 1 315 ? 3.861 15.207 18.954 1.00 85.12 315 SER A CA 1
ATOM 2509 C C . SER A 1 315 ? 2.921 14.020 18.793 1.00 85.12 315 SER A C 1
ATOM 2511 O O . SER A 1 315 ? 3.387 12.906 18.548 1.00 85.12 315 SER A O 1
ATOM 2513 N N . GLN A 1 316 ? 1.616 14.246 18.944 1.00 88.88 316 GLN A N 1
ATOM 2514 C CA . GLN A 1 316 ? 0.611 13.178 18.901 1.00 88.88 316 GLN A CA 1
ATOM 2515 C C . GLN A 1 316 ? -0.155 13.161 17.578 1.00 88.88 316 GLN A C 1
ATOM 2517 O O . GLN A 1 316 ? -0.683 12.123 17.186 1.00 88.88 316 GLN A O 1
ATOM 2522 N N . THR A 1 317 ? -0.200 14.295 16.883 1.00 92.50 317 THR A N 1
ATOM 2523 C CA . THR A 1 317 ? -0.845 14.441 15.578 1.00 92.50 317 THR A CA 1
ATOM 2524 C C . THR A 1 317 ? 0.134 14.945 14.527 1.00 92.50 317 THR A C 1
ATOM 2526 O O . THR A 1 317 ? 1.175 15.528 14.845 1.00 92.50 317 THR A O 1
ATOM 2529 N N . VAL A 1 318 ? -0.218 14.771 13.251 1.00 91.06 318 VAL A N 1
ATOM 2530 C CA . VAL A 1 318 ? 0.573 15.328 12.141 1.00 91.06 318 VAL A CA 1
ATOM 2531 C C . VAL A 1 318 ? 0.627 16.860 12.216 1.00 91.06 318 VAL A C 1
ATOM 2533 O O . VAL A 1 318 ? 1.639 17.464 11.862 1.00 91.06 318 VAL A O 1
ATOM 2536 N N . LYS A 1 319 ? -0.425 17.504 12.741 1.00 92.94 319 LYS A N 1
ATOM 2537 C CA . LYS A 1 319 ? -0.466 18.961 12.944 1.00 92.94 319 LYS A CA 1
ATOM 2538 C C . LYS A 1 319 ? 0.516 19.437 14.014 1.00 92.94 319 LYS A C 1
ATOM 2540 O O . LYS A 1 319 ? 1.152 20.470 13.817 1.00 92.94 319 LYS A O 1
ATOM 2545 N N . ASP A 1 320 ? 0.659 18.696 15.113 1.00 91.31 320 ASP A N 1
ATOM 2546 C CA . ASP A 1 320 ? 1.632 19.029 16.165 1.00 91.31 320 ASP A CA 1
ATOM 2547 C C . ASP A 1 320 ? 3.056 18.975 15.608 1.00 91.31 320 ASP A C 1
ATOM 2549 O O . ASP A 1 320 ? 3.853 19.893 15.811 1.00 91.31 320 ASP A O 1
ATOM 2553 N N . LEU A 1 321 ? 3.335 17.927 14.828 1.00 88.81 321 LEU A N 1
ATOM 2554 C CA . LEU A 1 321 ? 4.615 17.729 14.165 1.00 88.81 321 LEU A CA 1
ATOM 2555 C C . LEU A 1 321 ? 4.917 18.864 13.171 1.00 88.81 321 LEU A C 1
ATOM 2557 O O . LEU A 1 321 ? 6.010 19.431 13.205 1.00 88.81 321 LEU A O 1
ATOM 2561 N N . ASP A 1 322 ? 3.956 19.232 12.318 1.00 90.06 322 ASP A N 1
ATOM 2562 C CA . ASP A 1 322 ? 4.096 20.353 11.378 1.00 90.06 322 ASP A CA 1
ATOM 2563 C C . ASP A 1 322 ? 4.365 21.675 12.112 1.00 90.06 322 ASP A C 1
ATOM 2565 O O . ASP A 1 322 ? 5.285 22.422 11.763 1.00 90.06 322 ASP A O 1
ATOM 2569 N N . HIS A 1 323 ? 3.632 21.938 13.199 1.00 90.75 323 HIS A N 1
ATOM 2570 C CA . HIS A 1 323 ? 3.853 23.119 14.025 1.00 90.75 323 HIS A CA 1
ATOM 2571 C C . HIS A 1 323 ? 5.270 23.144 14.617 1.00 90.75 323 HIS A C 1
ATOM 2573 O O . HIS A 1 323 ? 5.976 24.152 14.486 1.00 90.75 323 HIS A O 1
ATOM 2579 N N . GLN A 1 324 ? 5.703 22.037 15.227 1.00 87.69 324 GLN A N 1
ATOM 2580 C CA . GLN A 1 324 ? 7.020 21.890 15.846 1.00 87.69 324 GLN A CA 1
ATOM 2581 C C . GLN A 1 324 ? 8.148 22.096 14.823 1.00 87.69 324 GLN A C 1
ATOM 2583 O O . GLN A 1 324 ? 9.037 22.929 15.035 1.00 87.69 324 GLN A O 1
ATOM 2588 N N . LEU A 1 325 ? 8.084 21.412 13.676 1.00 87.88 325 LEU A N 1
ATOM 2589 C CA . LEU A 1 325 ? 9.051 21.570 12.585 1.00 87.88 325 LEU A CA 1
ATOM 2590 C C . LEU A 1 325 ? 9.039 23.005 12.038 1.00 87.88 325 LEU A C 1
ATOM 2592 O O . LEU A 1 325 ? 10.096 23.591 11.790 1.00 87.88 325 LEU A O 1
ATOM 2596 N N . GLY A 1 326 ? 7.860 23.615 11.903 1.00 87.19 326 GLY A N 1
ATOM 2597 C CA . GLY A 1 326 ? 7.700 24.993 11.452 1.00 87.19 326 GLY A CA 1
ATOM 2598 C C . GLY A 1 326 ? 8.371 26.014 12.376 1.00 87.19 326 GLY A C 1
ATOM 2599 O O . GLY A 1 326 ? 9.006 26.958 11.893 1.00 87.19 326 GLY A O 1
ATOM 2600 N N . VAL A 1 327 ? 8.276 25.831 13.698 1.00 86.88 327 VAL A N 1
ATOM 2601 C CA . VAL A 1 327 ? 8.994 26.653 14.689 1.00 86.88 327 VAL A CA 1
ATOM 2602 C C . VAL A 1 327 ? 10.504 26.505 14.505 1.00 86.88 327 VAL A C 1
ATOM 2604 O O . VAL A 1 327 ? 11.200 27.507 14.323 1.00 86.88 327 VAL A O 1
ATOM 2607 N N . TRP A 1 328 ? 11.006 25.274 14.437 1.00 85.50 328 TRP A N 1
ATOM 2608 C CA . TRP A 1 328 ? 12.437 25.003 14.287 1.00 85.50 328 TRP A CA 1
ATOM 2609 C C . TRP A 1 328 ? 13.025 25.543 12.985 1.00 85.50 328 TRP A C 1
ATOM 2611 O O . TRP A 1 328 ? 14.119 26.111 12.988 1.00 85.50 328 TRP A O 1
ATOM 2621 N N . VAL A 1 329 ? 12.299 25.449 11.867 1.00 84.00 329 VAL A N 1
ATOM 2622 C CA . VAL A 1 329 ? 12.725 26.046 10.593 1.00 84.00 329 VAL A CA 1
ATOM 2623 C C . VAL A 1 329 ? 12.833 27.569 10.715 1.00 84.00 329 VAL A C 1
ATOM 2625 O O . VAL A 1 329 ? 13.793 28.158 10.207 1.00 84.00 329 VAL A O 1
ATOM 2628 N N . ARG A 1 330 ? 11.879 28.232 11.386 1.00 83.31 330 ARG A N 1
ATOM 2629 C CA . ARG A 1 330 ? 11.923 29.690 11.608 1.00 83.31 330 ARG A CA 1
ATOM 2630 C C . ARG A 1 330 ? 13.106 30.088 12.481 1.00 83.31 330 ARG A C 1
ATOM 2632 O O . ARG A 1 330 ? 13.793 31.055 12.153 1.00 83.31 330 ARG A O 1
ATOM 2639 N N . ASP A 1 331 ? 13.375 29.341 13.541 1.00 77.25 331 ASP A N 1
ATOM 2640 C CA . ASP A 1 331 ? 14.470 29.657 14.453 1.00 77.25 331 ASP A CA 1
ATOM 2641 C C . ASP A 1 331 ? 15.836 29.337 13.845 1.00 77.25 331 ASP A C 1
ATOM 2643 O O . ASP A 1 331 ? 16.747 30.155 13.941 1.00 77.25 331 ASP A O 1
ATOM 2647 N N . THR A 1 332 ? 15.960 28.256 13.072 1.00 66.62 332 THR A N 1
ATOM 2648 C CA . THR A 1 332 ? 17.175 27.959 12.292 1.00 66.62 332 THR A CA 1
ATOM 2649 C C . THR A 1 332 ? 17.457 29.062 11.273 1.00 66.62 332 THR A C 1
ATOM 2651 O O . THR A 1 332 ? 18.598 29.502 11.130 1.00 66.62 332 THR A O 1
ATOM 2654 N N . LYS A 1 333 ? 16.418 29.585 10.602 1.00 61.12 333 LYS A N 1
ATOM 2655 C CA . LYS A 1 333 ? 16.554 30.768 9.740 1.00 61.12 333 LYS A CA 1
ATOM 2656 C C . LYS A 1 333 ? 17.036 31.975 10.543 1.00 61.12 333 LYS A C 1
ATOM 2658 O O . LYS A 1 333 ? 17.961 32.637 10.090 1.00 61.12 333 LYS A O 1
ATOM 2663 N N . LYS A 1 334 ? 16.473 32.257 11.724 1.00 56.09 334 LYS A N 1
ATOM 2664 C CA . LYS A 1 334 ? 16.931 33.366 12.587 1.00 56.09 334 LYS A CA 1
ATOM 2665 C C . LYS A 1 334 ? 18.390 33.200 13.026 1.00 56.09 334 LYS A C 1
ATOM 2667 O O . LYS A 1 334 ? 19.115 34.189 13.026 1.00 56.09 334 LYS A O 1
ATOM 2672 N N . VAL A 1 335 ? 18.826 31.986 13.369 1.00 52.56 335 VAL A N 1
ATOM 2673 C CA . VAL A 1 335 ? 20.220 31.680 13.738 1.00 52.56 335 VAL A CA 1
ATOM 2674 C C . VAL A 1 335 ? 21.153 31.911 12.548 1.00 52.56 335 VAL A C 1
ATOM 2676 O O . VAL A 1 335 ? 22.151 32.612 12.694 1.00 52.56 335 VAL A O 1
ATOM 2679 N N . TYR A 1 336 ? 20.793 31.425 11.355 1.00 49.75 336 TYR A N 1
ATOM 2680 C CA . TYR A 1 336 ? 21.580 31.645 10.137 1.00 49.75 336 TYR A CA 1
ATOM 2681 C C . TYR A 1 336 ? 21.651 33.135 9.766 1.00 49.75 336 TYR A C 1
ATOM 2683 O O . TYR A 1 336 ? 22.732 33.652 9.503 1.00 49.75 336 TYR A O 1
ATOM 2691 N N . TRP A 1 337 ? 20.519 33.849 9.840 1.00 43.72 337 TRP A N 1
ATOM 2692 C CA . TRP A 1 337 ? 20.438 35.295 9.606 1.00 43.72 337 TRP A CA 1
ATOM 2693 C C . TRP A 1 337 ? 21.268 36.109 10.613 1.00 43.72 337 TRP A C 1
ATOM 2695 O O . TRP A 1 337 ? 21.920 37.080 10.221 1.00 43.72 337 TRP A O 1
ATOM 2705 N N . ARG A 1 338 ? 21.284 35.720 11.897 1.00 39.00 338 ARG A N 1
ATOM 2706 C CA . ARG A 1 338 ? 22.113 36.359 12.936 1.00 39.00 338 ARG A CA 1
ATOM 2707 C C . ARG A 1 338 ? 23.605 36.084 12.733 1.00 39.00 338 ARG A C 1
ATOM 2709 O O . ARG A 1 338 ? 24.388 37.024 12.828 1.00 39.00 338 ARG A O 1
ATOM 2716 N N . ALA A 1 339 ? 23.990 34.857 12.377 1.00 41.97 339 ALA A N 1
ATOM 2717 C CA . ALA A 1 339 ? 25.379 34.500 12.080 1.00 41.97 339 ALA A CA 1
ATOM 2718 C C . ALA A 1 339 ? 25.935 35.284 10.874 1.00 41.97 339 ALA A C 1
ATOM 2720 O O . ALA A 1 339 ? 27.032 35.833 10.950 1.00 41.97 339 ALA A O 1
ATOM 2721 N N . THR A 1 340 ? 25.143 35.455 9.806 1.00 44.44 340 THR A N 1
ATOM 2722 C CA . THR A 1 340 ? 25.539 36.269 8.641 1.00 44.44 340 THR A CA 1
ATOM 2723 C C . THR A 1 340 ? 25.632 37.772 8.925 1.00 44.44 340 THR A C 1
ATOM 2725 O O . THR A 1 340 ? 26.376 38.465 8.238 1.00 44.44 340 THR A O 1
ATOM 2728 N N . ARG A 1 341 ? 24.917 38.300 9.932 1.00 39.03 341 ARG A N 1
ATOM 2729 C CA . ARG A 1 341 ? 25.031 39.712 10.356 1.00 39.03 341 ARG A CA 1
ATOM 2730 C C . ARG A 1 341 ? 26.230 39.977 11.267 1.00 39.03 341 ARG A C 1
ATOM 2732 O O . ARG A 1 341 ? 26.698 41.107 11.309 1.00 39.03 341 ARG A O 1
ATOM 2739 N N . LEU A 1 342 ? 26.708 38.962 11.986 1.00 42.03 342 LEU A N 1
ATOM 2740 C CA . LEU A 1 342 ? 27.833 39.074 12.919 1.00 42.03 342 LEU A CA 1
ATOM 2741 C C . LEU A 1 342 ? 29.200 38.787 12.271 1.00 42.03 342 LEU A C 1
ATOM 2743 O O . LEU A 1 342 ? 30.207 38.792 12.968 1.00 42.03 342 LEU A O 1
ATOM 2747 N N . GLY A 1 343 ? 29.260 38.579 10.950 1.00 34.50 343 GLY A N 1
ATOM 2748 C CA . GLY A 1 343 ? 30.522 38.560 10.202 1.00 34.50 343 GLY A CA 1
ATOM 2749 C C . GLY A 1 343 ? 31.395 37.315 10.392 1.00 34.50 343 GLY A C 1
ATOM 2750 O O . GLY A 1 343 ? 32.583 37.369 10.089 1.00 34.50 343 GLY A O 1
ATOM 2751 N N . TRP A 1 344 ? 30.840 36.195 10.854 1.00 33.41 344 TRP A N 1
ATOM 2752 C CA . TRP A 1 344 ? 31.578 34.930 10.894 1.00 33.41 344 TRP A CA 1
ATOM 2753 C C . TRP A 1 344 ? 31.491 34.262 9.512 1.00 33.41 344 TRP A C 1
ATOM 2755 O O . TRP A 1 344 ? 30.413 33.822 9.104 1.00 33.41 344 TRP A O 1
ATOM 2765 N N . ARG A 1 345 ? 32.608 34.299 8.767 1.00 34.38 345 ARG A N 1
ATOM 2766 C CA . ARG A 1 345 ? 32.805 33.626 7.470 1.00 34.38 345 ARG A CA 1
ATOM 2767 C C . ARG A 1 345 ? 32.933 32.118 7.624 1.00 34.38 345 ARG A C 1
ATOM 2769 O O . ARG A 1 345 ? 33.591 31.695 8.598 1.00 34.38 345 ARG A O 1
#

Radius of gyration: 23.81 Å; Cα contacts (8 Å, |Δi|>4): 468; chains: 1; bounding box: 68×63×61 Å